Protein AF-A0AAU0Q353-F1 (afdb_monomer)

Solvent-accessible surface area (backbone atoms only — not comparable to full-atom values): 17336 Å² total; per-residue (Å²): 140,80,92,82,83,79,80,86,76,82,77,81,70,85,84,58,56,72,68,59,54,51,51,56,49,50,56,53,52,62,64,67,71,72,71,83,87,76,86,82,78,82,90,84,80,93,73,89,88,76,87,81,96,76,53,77,69,61,53,54,52,52,52,50,61,74,64,52,51,59,49,71,41,73,66,57,70,4,71,48,33,97,75,34,28,45,50,23,33,35,42,28,38,37,43,79,32,70,72,60,49,36,51,54,51,8,55,42,20,54,71,76,37,38,36,36,37,34,41,59,77,88,56,68,62,69,57,17,48,76,66,57,15,45,68,89,39,52,48,80,44,78,49,77,48,86,71,92,76,40,62,92,79,60,71,58,62,66,61,53,49,35,58,46,24,65,79,25,47,30,34,36,43,33,40,69,88,38,67,62,49,55,63,82,67,44,48,64,35,50,51,39,23,49,78,23,72,7,20,37,38,28,24,59,34,45,64,77,83,52,60,35,38,35,45,49,44,83,74,48,78,34,54,67,54,92,95,49,70,53,83,51,30,38,28,33,42,34,38,30,40,47,88,86,52,79,73,31,56,35,36,36,40,46,46,87,82,59,54,56,47,74,58,73,83,73,75,83,78,69,81,78,80,68,91,78,73,89,72,83,84,67,86,77,75,74,78,82,82,128

Radius of gyration: 28.15 Å; Cα contacts (8 Å, |Δi|>4): 459; chains: 1; bounding box: 71×61×91 Å

Mean predicted aligned error: 16.51 Å

Nearest PDB structures (foldseek):
  1szp-assembly1_D  TM=5.026E-01  e=7.812E-07  Saccharomyces cerevisiae
  8faz-assembly1_D  TM=5.008E-01  e=1.636E-06  Homo sapiens
  7tmd-assembly1_B  TM=4.161E-01  e=9.698E-03  Klebsiella pneumoniae subsp. pneumoniae HS11286
  2idj-assembly1_C  TM=2.098E-01  e=2.659E-03  Rattus norvegicus
  8big-assembly1_A  TM=3.862E-01  e=6.401E-01  Photorhabdus laumondii subsp. laumondii TTO1

InterPro domains:
  IPR060348 Rv3395c/MT3502-like, N-terminal domain [PF27531] (81-209)

Sequence (290 aa):
MTQAGAGAVAADLTALSNDEKVEILRSRMAHLVSVPDYPQAKESDSLPYSGERRSHTEEKESFERSMLDVLSLQGPLGELTSLGGLPRGAATSIADCPTALVHIIAQVTAAGKHVAVIGLSDLLWAAVSDAGGDLSLIAVVDCPEATGNADINAPDPLSVLGVLCEGMDLVIYCGQGQADVPPSLARPVMSRVRSSRCALLVCGVRWPGVSLRIDATVSAFRGLGRGRGRIRGMSVDMRVEDRHRPPQRGQWHMGVGSFAQPIRHHRPTQTHHWRKSVKALDLNAVEAAV

pLDDT: mean 73.24, std 22.56, range [29.78, 98.12]

Organism: NCBI:txid2804917

Foldseek 3Di:
DDDDDDDDDPDDPPPDDPVVVVVVVVVVVVVVPDDDDDDDDDDDDDDDDDDDPPDPVVVVVVVVLVVFDFLAFDAPVLVQDPNNHFTFLFEEEEEADLPVVLLSQLRSQLVVFAEEEEQPPPRPNVLSVVNNGDPVRYHYHYQDDPPDPHDPPRDDRLVVLLVCLAPGQEYEYEDPPEAEDDPVSLVSSSVSRNVHRHRYYYYNYDDPPGQKYKYKDWDDFPQDDDVDGDGQKTKIWIWMDGPPDPIFIWIWIGGDPTHIDGPDDDPPPDDPPPVPPPDDPPPPPPPPPD

Structure (mmCIF, N/CA/C/O backbone):
data_AF-A0AAU0Q353-F1
#
_entry.id   AF-A0AAU0Q353-F1
#
loop_
_atom_site.group_PDB
_atom_site.id
_atom_site.type_symbol
_atom_site.label_atom_id
_atom_site.label_alt_id
_atom_site.label_comp_id
_atom_site.label_asym_id
_atom_site.label_entity_id
_atom_site.label_seq_id
_atom_site.pdbx_PDB_ins_code
_atom_site.Cartn_x
_atom_site.Cartn_y
_atom_site.Cartn_z
_atom_site.occupancy
_atom_site.B_iso_or_equiv
_atom_site.auth_seq_id
_atom_site.auth_comp_id
_atom_site.auth_asym_id
_atom_site.auth_atom_id
_atom_site.pdbx_PDB_model_num
ATOM 1 N N . MET A 1 1 ? -41.928 26.162 51.603 1.00 39.00 1 MET A N 1
ATOM 2 C CA . MET A 1 1 ? -40.509 26.117 52.011 1.00 39.00 1 MET A CA 1
ATOM 3 C C . MET A 1 1 ? -39.718 25.777 50.769 1.00 39.00 1 MET A C 1
ATOM 5 O O . MET A 1 1 ? -39.782 24.658 50.283 1.00 39.00 1 MET A O 1
ATOM 9 N N . THR A 1 2 ? -39.167 26.818 50.164 1.00 32.00 2 THR A N 1
ATOM 10 C CA . THR A 1 2 ? -38.762 26.872 48.759 1.00 32.00 2 THR A CA 1
ATOM 11 C C . THR A 1 2 ? -37.270 26.569 48.650 1.00 32.00 2 THR A C 1
ATOM 13 O O . THR A 1 2 ? -36.476 27.153 49.382 1.00 32.00 2 THR A O 1
ATOM 16 N N . GLN A 1 3 ? -36.907 25.650 47.752 1.00 34.03 3 GLN A N 1
ATOM 17 C CA . GLN A 1 3 ? -35.532 25.414 47.304 1.00 34.03 3 GLN A CA 1
ATOM 18 C C . GLN A 1 3 ? -34.948 26.689 46.679 1.00 34.03 3 GLN A C 1
ATOM 20 O O . GLN A 1 3 ? -35.571 27.288 45.806 1.00 34.03 3 GLN A O 1
ATOM 25 N N . ALA A 1 4 ? -33.728 27.053 47.077 1.00 30.84 4 ALA A N 1
ATOM 26 C CA . ALA A 1 4 ? -32.870 27.994 46.363 1.00 30.84 4 ALA A CA 1
ATOM 27 C C . ALA A 1 4 ? -31.416 27.514 46.499 1.00 30.84 4 ALA A C 1
ATOM 29 O O . ALA A 1 4 ? -30.800 27.660 47.551 1.00 30.84 4 ALA A O 1
ATOM 30 N N . GLY A 1 5 ? -30.894 26.878 45.447 1.00 29.94 5 GLY A N 1
ATOM 31 C CA . GLY A 1 5 ? -29.524 26.369 45.366 1.00 29.94 5 GLY A CA 1
ATOM 32 C C . GLY A 1 5 ? -28.796 26.987 44.177 1.00 29.94 5 GLY A C 1
ATOM 33 O O . GLY A 1 5 ? -28.883 26.470 43.072 1.00 29.94 5 GLY A O 1
ATOM 34 N N . ALA A 1 6 ? -28.166 28.130 44.455 1.00 32.69 6 ALA A N 1
ATOM 35 C CA . ALA A 1 6 ? -27.119 28.867 43.741 1.00 32.69 6 ALA A CA 1
ATOM 36 C C . ALA A 1 6 ? -26.844 28.526 42.260 1.00 32.69 6 ALA A C 1
ATOM 38 O O . ALA A 1 6 ? -26.131 27.580 41.930 1.00 32.69 6 ALA A O 1
ATOM 39 N N . GLY A 1 7 ? -27.319 29.407 41.374 1.00 29.78 7 GLY A N 1
ATOM 40 C CA . GLY A 1 7 ? -26.877 29.485 39.986 1.00 29.78 7 GLY A CA 1
ATOM 41 C C . GLY A 1 7 ? -25.405 29.897 39.876 1.00 29.78 7 GLY A C 1
ATOM 42 O O . GLY A 1 7 ? -24.950 30.834 40.531 1.00 29.78 7 GLY A O 1
ATOM 43 N N . ALA A 1 8 ? -24.672 29.192 39.015 1.00 39.56 8 ALA A N 1
ATOM 44 C CA . ALA A 1 8 ? -23.331 29.553 38.584 1.00 39.56 8 ALA A CA 1
ATOM 45 C C . ALA A 1 8 ? -23.401 30.820 37.717 1.00 39.56 8 ALA A C 1
ATOM 47 O O . ALA A 1 8 ? -23.740 30.768 36.536 1.00 39.56 8 ALA A O 1
ATOM 48 N N . VAL A 1 9 ? -23.100 31.970 38.317 1.00 41.16 9 VAL A N 1
ATOM 49 C CA . VAL A 1 9 ? -22.936 33.230 37.590 1.00 41.16 9 VAL A CA 1
ATOM 50 C C . VAL A 1 9 ? -21.618 33.158 36.815 1.00 41.16 9 VAL A C 1
ATOM 52 O O . VAL A 1 9 ? -20.544 33.023 37.404 1.00 41.16 9 VAL A O 1
ATOM 55 N N . ALA A 1 10 ? -21.698 33.208 35.486 1.00 45.47 10 ALA A N 1
ATOM 56 C CA . ALA A 1 10 ? -20.543 33.355 34.612 1.00 45.47 10 ALA A CA 1
ATOM 57 C C . ALA A 1 10 ? -19.923 34.743 34.841 1.00 45.47 10 ALA A C 1
ATOM 59 O O . ALA A 1 10 ? -20.484 35.753 34.425 1.00 45.47 10 ALA A O 1
ATOM 60 N N . ALA A 1 11 ? -18.794 34.798 35.550 1.00 59.72 11 ALA A N 1
ATOM 61 C CA . ALA A 1 11 ? -18.016 36.024 35.683 1.00 59.72 11 ALA A CA 1
ATOM 62 C C . ALA A 1 11 ? -17.359 36.346 34.332 1.00 59.72 11 ALA A C 1
ATOM 64 O O . ALA A 1 11 ? -16.636 35.513 33.783 1.00 59.72 11 ALA A O 1
ATOM 65 N N . ASP A 1 12 ? -17.637 37.530 33.790 1.00 55.25 12 ASP A N 1
ATOM 66 C CA . ASP A 1 12 ? -17.071 38.016 32.533 1.00 55.25 12 ASP A CA 1
ATOM 67 C C . ASP A 1 12 ? -15.568 38.303 32.714 1.00 55.25 12 ASP A C 1
ATOM 69 O O . ASP A 1 12 ? -15.162 39.217 33.431 1.00 55.25 12 ASP A O 1
ATOM 73 N N . LEU A 1 13 ? -14.724 37.458 32.114 1.00 59.47 13 LEU A N 1
ATOM 74 C CA . LEU A 1 13 ? -13.264 37.451 32.294 1.00 59.47 13 LEU A CA 1
ATOM 75 C C . LEU A 1 13 ? -12.542 38.447 31.374 1.00 59.47 13 LEU A C 1
ATOM 77 O O . LEU A 1 13 ? -11.311 38.512 31.367 1.00 59.47 13 LEU A O 1
ATOM 81 N N . THR A 1 14 ? -13.269 39.195 30.550 1.00 61.41 14 THR A N 1
ATOM 82 C CA . THR A 1 14 ? -12.676 40.032 29.499 1.00 61.41 14 THR A CA 1
ATOM 83 C C . THR A 1 14 ? -12.061 41.330 30.034 1.00 61.41 14 THR A C 1
ATOM 85 O O . THR A 1 14 ? -11.098 41.816 29.445 1.00 61.41 14 THR A O 1
ATOM 88 N N . ALA A 1 15 ? -12.523 41.826 31.187 1.00 63.59 15 ALA A N 1
ATOM 89 C CA . ALA A 1 15 ? -12.074 43.088 31.789 1.00 63.59 15 ALA A CA 1
ATOM 90 C C . ALA A 1 15 ? -10.962 42.953 32.855 1.00 63.59 15 ALA A C 1
ATOM 92 O O . ALA A 1 15 ? -10.491 43.964 33.368 1.00 63.59 15 ALA A O 1
ATOM 93 N N . LEU A 1 16 ? -10.541 41.730 33.199 1.00 72.75 16 LEU A N 1
ATOM 94 C CA . LEU A 1 16 ? -9.563 41.478 34.269 1.00 72.75 16 LEU A CA 1
ATOM 95 C C . LEU A 1 16 ? -8.120 41.440 33.752 1.00 72.75 16 LEU A C 1
ATOM 97 O O . LEU A 1 16 ? -7.849 40.930 32.654 1.00 72.75 16 LEU A O 1
ATOM 101 N N . SER A 1 17 ? -7.189 41.919 34.578 1.00 77.75 17 SER A N 1
ATOM 102 C CA . SER A 1 17 ? -5.752 41.815 34.318 1.00 77.75 17 SER A CA 1
ATOM 103 C C . SER A 1 17 ? -5.286 40.350 34.344 1.00 77.75 17 SER A C 1
ATOM 105 O O . SER A 1 17 ? -5.953 39.463 34.886 1.00 77.75 17 SER A O 1
ATOM 107 N N . ASN A 1 18 ? -4.138 40.062 33.723 1.00 69.00 18 ASN A N 1
ATOM 108 C CA . ASN A 1 18 ? -3.632 38.688 33.636 1.00 69.00 18 ASN A CA 1
ATOM 109 C C . ASN A 1 18 ? -3.322 38.078 35.013 1.00 69.00 18 ASN A C 1
ATOM 111 O O . ASN A 1 18 ? -3.544 36.882 35.192 1.00 69.00 18 ASN A O 1
ATOM 115 N N . ASP A 1 19 ? -2.892 38.881 35.987 1.00 75.19 19 ASP A N 1
ATOM 116 C CA . ASP A 1 19 ? -2.587 38.394 37.337 1.00 75.19 19 ASP A CA 1
ATOM 117 C C . ASP A 1 19 ? -3.855 37.963 38.089 1.00 75.19 19 ASP A C 1
ATOM 119 O O . ASP A 1 19 ? -3.877 36.911 38.729 1.00 75.19 19 ASP A O 1
ATOM 123 N N . GLU A 1 20 ? -4.959 38.696 37.925 1.00 76.94 20 GLU A N 1
ATOM 124 C CA . GLU A 1 20 ? -6.250 38.347 38.533 1.00 76.94 20 GLU A CA 1
ATOM 125 C C . GLU A 1 20 ? -6.824 37.052 37.940 1.00 76.94 20 GLU A C 1
ATOM 127 O O . GLU A 1 20 ? -7.377 36.218 38.658 1.00 76.94 20 GLU A O 1
ATOM 132 N N . LYS A 1 21 ? -6.633 36.825 36.633 1.00 73.50 21 LYS A N 1
ATOM 133 C CA . LYS A 1 21 ? -7.035 35.572 35.968 1.00 73.50 21 LYS A CA 1
ATOM 134 C C . LYS A 1 21 ? -6.257 34.369 36.494 1.00 73.50 21 LYS A C 1
ATOM 136 O O . LYS A 1 21 ? -6.839 33.299 36.682 1.00 73.50 21 LYS A O 1
ATOM 141 N N . VAL A 1 22 ? -4.955 34.537 36.727 1.00 78.00 22 VAL A N 1
ATOM 142 C CA . VAL A 1 22 ? -4.091 33.479 37.269 1.00 78.00 22 VAL A CA 1
ATOM 143 C C . VAL A 1 22 ? -4.497 33.131 38.700 1.00 78.00 22 VAL A C 1
ATOM 145 O O . VAL A 1 22 ? -4.543 31.948 39.041 1.00 78.00 22 VAL A O 1
ATOM 148 N N . GLU A 1 23 ? -4.865 34.120 39.513 1.00 75.88 23 GLU A N 1
ATOM 149 C CA . GLU A 1 23 ? -5.292 33.880 40.893 1.00 75.88 23 GLU A CA 1
ATOM 150 C C . GLU A 1 23 ? -6.658 33.180 40.971 1.00 75.88 23 GLU A C 1
ATOM 152 O O . GLU A 1 23 ? -6.827 32.211 41.715 1.00 75.88 23 GLU A O 1
ATOM 157 N N . ILE A 1 24 ? -7.608 33.566 40.112 1.00 79.75 24 ILE A N 1
ATOM 158 C CA . ILE A 1 24 ? -8.901 32.871 39.986 1.00 79.75 24 ILE A CA 1
ATOM 159 C C . ILE A 1 24 ? -8.696 31.406 39.566 1.00 79.75 24 ILE A C 1
ATOM 161 O O . ILE A 1 24 ? -9.365 30.504 40.083 1.00 79.75 24 ILE A O 1
ATOM 165 N N . LEU A 1 25 ? -7.758 31.142 38.651 1.00 72.38 25 LEU A N 1
ATOM 166 C CA . LEU A 1 25 ? -7.439 29.781 38.226 1.00 72.38 25 LEU A CA 1
ATOM 167 C C . LEU A 1 25 ? -6.797 28.968 39.357 1.00 72.38 25 LEU A C 1
ATOM 169 O O . LEU A 1 25 ? -7.207 27.830 39.583 1.00 72.38 25 LEU A O 1
ATOM 173 N N . ARG A 1 26 ? -5.843 29.545 40.099 1.00 72.44 26 ARG A N 1
ATOM 174 C CA . ARG A 1 26 ? -5.210 28.892 41.259 1.00 72.44 26 ARG A CA 1
ATOM 175 C C . ARG A 1 26 ? -6.226 28.535 42.335 1.00 72.44 26 ARG A C 1
ATOM 177 O O . ARG A 1 26 ? -6.213 27.404 42.817 1.00 72.44 26 ARG A O 1
ATOM 184 N N . SER A 1 27 ? -7.145 29.449 42.643 1.00 70.69 27 SER A N 1
ATOM 185 C CA . SER A 1 27 ? -8.244 29.203 43.580 1.00 70.69 27 SER A CA 1
ATOM 186 C C . SER A 1 27 ? -9.124 28.029 43.124 1.00 70.69 27 SER A C 1
ATOM 188 O O . SER A 1 27 ? -9.394 27.113 43.901 1.00 70.69 27 SER A O 1
ATOM 190 N N . ARG A 1 28 ? -9.488 27.961 41.834 1.00 69.12 28 ARG A N 1
ATOM 191 C CA . ARG A 1 28 ? -10.253 26.824 41.284 1.00 69.12 28 ARG A CA 1
ATOM 192 C C . ARG A 1 28 ? -9.481 25.507 41.278 1.00 69.12 28 ARG A C 1
ATOM 194 O O . ARG A 1 28 ? -10.074 24.466 41.547 1.00 69.12 28 ARG A O 1
ATOM 201 N N . MET A 1 29 ? -8.183 25.534 40.984 1.00 63.06 29 MET A N 1
ATOM 202 C CA . MET A 1 29 ? -7.347 24.331 41.017 1.00 63.06 29 MET A CA 1
ATOM 203 C C . MET A 1 29 ? -7.181 23.801 42.443 1.00 63.06 29 MET A C 1
ATOM 205 O O . MET A 1 29 ? -7.251 22.592 42.642 1.00 63.06 29 MET A O 1
ATOM 209 N N . ALA A 1 30 ? -7.051 24.683 43.437 1.00 67.88 30 ALA A N 1
ATOM 210 C CA . ALA A 1 30 ? -7.016 24.293 44.845 1.00 67.88 30 ALA A CA 1
ATOM 211 C C . ALA A 1 30 ? -8.326 23.613 45.286 1.00 67.88 30 ALA A C 1
ATOM 213 O O . ALA A 1 30 ? -8.292 22.625 46.016 1.00 67.88 30 ALA A O 1
ATOM 214 N N . HIS A 1 31 ? -9.470 24.071 44.769 1.00 53.09 31 HIS A N 1
ATOM 215 C CA . HIS A 1 31 ? -10.772 23.450 45.025 1.00 53.09 31 HIS A CA 1
ATOM 216 C C . HIS A 1 31 ? -10.992 22.102 44.314 1.00 53.09 31 HIS A C 1
ATOM 218 O O . HIS A 1 31 ? -11.844 21.330 44.745 1.00 53.09 31 HIS A O 1
ATOM 224 N N . LEU A 1 32 ? -10.235 21.784 43.258 1.00 53.00 32 LEU A N 1
ATOM 225 C CA . LEU A 1 32 ? -10.341 20.504 42.539 1.00 53.00 32 LEU A CA 1
ATOM 226 C C . LEU A 1 32 ? -9.479 19.381 43.141 1.00 53.00 32 LEU A C 1
ATOM 228 O O . LEU A 1 32 ? -9.664 18.220 42.785 1.00 53.00 32 LEU A O 1
ATOM 232 N N . VAL A 1 33 ? -8.559 19.701 44.056 1.00 48.75 33 VAL A N 1
ATOM 233 C CA . VAL A 1 33 ? -7.652 18.724 44.691 1.00 48.75 33 VAL A CA 1
ATOM 234 C C . VAL A 1 33 ? -8.254 18.088 45.958 1.00 48.75 33 VAL A C 1
ATOM 236 O O . VAL A 1 33 ? -7.711 17.115 46.474 1.00 48.75 33 VAL A O 1
ATOM 239 N N . SER A 1 34 ? -9.424 18.533 46.426 1.00 45.44 34 SER A N 1
ATOM 240 C CA . SER A 1 34 ? -10.160 17.859 47.505 1.00 45.44 34 SER A CA 1
ATOM 241 C C . SER A 1 34 ? -11.217 16.893 46.951 1.00 45.44 34 SER A C 1
ATOM 243 O O . SER A 1 34 ? -12.397 17.236 46.856 1.00 45.44 34 SER A O 1
ATOM 245 N N . VAL A 1 35 ? -10.800 15.679 46.581 1.00 42.06 35 VAL A N 1
ATOM 246 C CA . VAL A 1 35 ? -11.711 14.536 46.364 1.00 42.06 35 VAL A CA 1
ATOM 247 C C . VAL A 1 35 ? -11.884 13.788 47.700 1.00 42.06 35 VAL A C 1
ATOM 249 O O . VAL A 1 35 ? -10.886 13.628 48.405 1.00 42.06 35 VAL A O 1
ATOM 252 N N . PRO A 1 36 ? -13.101 13.351 48.092 1.00 39.88 36 PRO A N 1
ATOM 253 C CA . PRO A 1 36 ? -13.346 12.766 49.410 1.00 39.88 36 PRO A CA 1
ATOM 254 C C . PRO A 1 36 ? -12.788 11.346 49.574 1.00 39.88 36 PRO A C 1
ATOM 256 O O . PRO A 1 36 ? -12.705 10.572 48.622 1.00 39.88 36 PRO A O 1
ATOM 259 N N . ASP A 1 37 ? -12.486 11.052 50.837 1.00 38.75 37 ASP A N 1
ATOM 260 C CA . ASP A 1 37 ? -12.073 9.797 51.469 1.00 38.75 37 ASP A CA 1
ATOM 261 C C . ASP A 1 37 ? -12.661 8.517 50.839 1.00 38.75 37 ASP A C 1
ATOM 263 O O . ASP A 1 37 ? -13.878 8.320 50.793 1.00 38.75 37 ASP A O 1
ATOM 267 N N . TYR A 1 38 ? -11.782 7.607 50.409 1.00 35.97 38 TYR A N 1
ATOM 268 C CA . TYR A 1 38 ? -12.143 6.230 50.068 1.00 35.97 38 TYR A CA 1
ATOM 269 C C . TYR A 1 38 ? -11.997 5.381 51.340 1.00 35.97 38 TYR A C 1
ATOM 271 O O . TYR A 1 38 ? -10.928 5.412 51.955 1.00 35.97 38 TYR A O 1
ATOM 279 N N . PRO A 1 39 ? -13.017 4.620 51.771 1.00 34.53 39 PRO A N 1
ATOM 280 C CA . PRO A 1 39 ? -12.931 3.873 53.016 1.00 34.53 39 PRO A CA 1
ATOM 281 C C . PRO A 1 39 ? -11.836 2.801 52.932 1.00 34.53 39 PRO A C 1
ATOM 283 O O . PRO A 1 39 ? -11.879 1.896 52.098 1.00 34.53 39 PRO A O 1
ATOM 286 N N . GLN A 1 40 ? -10.856 2.929 53.828 1.00 36.34 40 GLN A N 1
ATOM 287 C CA . GLN A 1 40 ? -9.789 1.966 54.080 1.00 36.34 40 GLN A CA 1
ATOM 288 C C . GLN A 1 40 ? -10.386 0.602 54.458 1.00 36.34 40 GLN A C 1
ATOM 290 O O . GLN A 1 40 ? -10.958 0.430 55.537 1.00 36.34 40 GLN A O 1
ATOM 295 N N . ALA A 1 41 ? -10.248 -0.375 53.562 1.00 35.44 41 ALA A N 1
ATOM 296 C CA . ALA A 1 41 ? -10.486 -1.776 53.874 1.00 35.44 41 ALA A CA 1
ATOM 297 C C . ALA A 1 41 ? -9.337 -2.289 54.753 1.00 35.44 41 ALA A C 1
ATOM 299 O O . ALA A 1 41 ? -8.166 -2.130 54.414 1.00 35.44 41 ALA A O 1
ATOM 300 N N . LYS A 1 42 ? -9.694 -2.871 55.902 1.00 35.19 42 LYS A N 1
ATOM 301 C CA . LYS A 1 42 ? -8.766 -3.385 56.911 1.00 35.19 42 LYS A CA 1
ATOM 302 C C . LYS A 1 42 ? -7.832 -4.448 56.336 1.00 35.19 42 LYS A C 1
ATOM 304 O O . LYS A 1 42 ? -8.264 -5.451 55.776 1.00 35.19 42 LYS A O 1
ATOM 309 N N . GLU A 1 43 ? -6.556 -4.203 56.572 1.00 36.97 43 GLU A N 1
ATOM 310 C CA . GLU A 1 43 ? -5.419 -5.085 56.379 1.00 36.97 43 GLU A CA 1
ATOM 311 C C . GLU A 1 43 ? -5.403 -6.166 57.479 1.00 36.97 43 GLU A C 1
ATOM 313 O O . GLU A 1 43 ? -5.185 -5.863 58.651 1.00 36.97 43 GLU A O 1
ATOM 318 N N . SER A 1 44 ? -5.673 -7.422 57.109 1.00 40.16 44 SER A N 1
ATOM 319 C CA . SER A 1 44 ? -5.275 -8.627 57.858 1.00 40.16 44 SER A CA 1
ATOM 320 C C . SER A 1 44 ? -5.512 -9.875 57.003 1.00 40.16 44 SER A C 1
ATOM 322 O O . SER A 1 44 ? -6.603 -10.437 57.005 1.00 40.16 44 SER A O 1
ATOM 324 N N . ASP A 1 45 ? -4.526 -10.254 56.199 1.00 34.44 45 ASP A N 1
ATOM 325 C CA . ASP A 1 45 ? -3.838 -11.540 56.356 1.00 34.44 45 ASP A CA 1
ATOM 326 C C . ASP A 1 45 ? -2.803 -11.701 55.241 1.00 34.44 45 ASP A C 1
ATOM 328 O O . ASP A 1 45 ? -3.061 -11.560 54.046 1.00 34.44 45 ASP A O 1
ATOM 332 N N . SER A 1 46 ? -1.581 -11.951 55.684 1.00 45.09 46 SER A N 1
ATOM 333 C CA . SER A 1 46 ? -0.385 -12.156 54.888 1.00 45.09 46 SER A CA 1
ATOM 334 C C . SER A 1 46 ? -0.512 -13.352 53.940 1.00 45.09 46 SER A C 1
ATOM 336 O O . SER A 1 46 ? -0.719 -14.478 54.392 1.00 45.09 46 SER A O 1
ATOM 338 N N . LEU A 1 47 ? -0.241 -13.136 52.651 1.00 43.97 47 LEU A N 1
ATOM 339 C CA . LEU A 1 47 ? 0.212 -14.181 51.729 1.00 43.97 47 LEU A CA 1
ATOM 340 C C . LEU A 1 47 ? 1.509 -13.727 51.036 1.00 43.97 47 LEU A C 1
ATOM 342 O O . LEU A 1 47 ? 1.660 -12.539 50.736 1.00 43.97 47 LEU A O 1
ATOM 346 N N . PRO A 1 48 ? 2.473 -14.636 50.803 1.00 40.75 48 PRO A N 1
ATOM 347 C CA . PRO A 1 48 ? 3.792 -14.271 50.305 1.00 40.75 48 PRO A CA 1
ATOM 348 C C . PRO A 1 48 ? 3.724 -13.877 48.826 1.00 40.75 48 PRO A C 1
ATOM 350 O O . PRO A 1 48 ? 3.478 -14.704 47.951 1.00 40.75 48 PRO A O 1
ATOM 353 N N . TYR A 1 49 ? 3.973 -12.599 48.542 1.00 35.50 49 TYR A N 1
ATOM 354 C CA . TYR A 1 49 ? 4.122 -12.093 47.182 1.00 35.50 49 TYR A CA 1
ATOM 355 C C . TYR A 1 49 ? 5.509 -12.460 46.644 1.00 35.50 49 TYR A C 1
ATOM 357 O O . TYR A 1 49 ? 6.494 -11.754 46.870 1.00 35.50 49 TYR A O 1
ATOM 365 N N . SER A 1 50 ? 5.589 -13.573 45.919 1.00 43.62 50 SER A N 1
ATOM 366 C CA . SER A 1 50 ? 6.751 -13.937 45.112 1.00 43.62 50 SER A CA 1
ATOM 367 C C . SER A 1 50 ? 6.387 -13.929 43.627 1.00 43.62 50 SER A C 1
ATOM 369 O O . SER A 1 50 ? 5.843 -14.894 43.111 1.00 43.62 50 SER A O 1
ATOM 371 N N . GLY A 1 51 ? 6.741 -12.830 42.956 1.00 47.47 51 GLY A N 1
ATOM 372 C CA . GLY A 1 51 ? 7.259 -12.838 41.586 1.00 47.47 51 GLY A CA 1
ATOM 373 C C . GLY A 1 51 ? 6.333 -13.255 40.444 1.00 47.47 51 GLY A C 1
ATOM 374 O O . GLY A 1 51 ? 6.596 -14.267 39.818 1.00 47.47 51 GLY A O 1
ATOM 375 N N . GLU A 1 52 ? 5.400 -12.394 40.032 1.00 42.69 52 GLU A N 1
ATOM 376 C CA . GLU A 1 52 ? 4.802 -12.479 38.689 1.00 42.69 52 GLU A CA 1
ATOM 377 C C . GLU A 1 52 ? 4.489 -11.075 38.152 1.00 42.69 52 GLU A C 1
ATOM 379 O O . GLU A 1 52 ? 3.371 -10.576 38.136 1.00 42.69 52 GLU A O 1
ATOM 384 N N . ARG A 1 53 ? 5.551 -10.384 37.720 1.00 41.78 53 ARG A N 1
ATOM 385 C CA . ARG A 1 53 ? 5.471 -9.150 36.918 1.00 41.78 53 ARG A CA 1
ATOM 386 C C . ARG A 1 53 ? 5.711 -9.459 35.433 1.00 41.78 53 ARG A C 1
ATOM 388 O O . ARG A 1 53 ? 6.402 -8.715 34.743 1.00 41.78 53 ARG A O 1
ATOM 395 N N . ARG A 1 54 ? 5.194 -10.602 34.975 1.00 47.66 54 ARG A N 1
ATOM 396 C CA . ARG A 1 54 ? 5.253 -11.111 33.597 1.00 47.66 54 ARG A CA 1
ATOM 397 C C . ARG A 1 54 ? 3.879 -11.686 33.237 1.00 47.66 54 ARG A C 1
ATOM 399 O O . ARG A 1 54 ? 3.689 -12.876 33.421 1.00 47.66 54 ARG A O 1
ATOM 406 N N . SER A 1 55 ? 2.933 -10.846 32.804 1.00 49.31 55 SER A N 1
ATOM 407 C CA . SER A 1 55 ? 1.742 -11.310 32.050 1.00 49.31 55 SER A CA 1
ATOM 408 C C . SER A 1 55 ? 0.747 -10.207 31.666 1.00 49.31 55 SER A C 1
ATOM 410 O O . SER A 1 55 ? 0.125 -10.312 30.621 1.00 49.31 55 SER A O 1
ATOM 412 N N . HIS A 1 56 ? 0.605 -9.100 32.407 1.00 42.81 56 HIS A N 1
ATOM 413 C CA . HIS A 1 56 ? -0.496 -8.150 32.120 1.00 42.81 56 HIS A CA 1
ATOM 414 C C . HIS A 1 56 ? -0.366 -7.334 30.814 1.00 42.81 56 HIS A C 1
ATOM 416 O O . HIS A 1 56 ? -1.376 -6.987 30.200 1.00 42.81 56 HIS A O 1
ATOM 422 N N . THR A 1 57 ? 0.850 -7.012 30.361 1.00 47.34 57 THR A N 1
ATOM 423 C CA . THR A 1 57 ? 1.055 -6.329 29.064 1.00 47.34 57 THR A CA 1
ATOM 424 C C . THR A 1 57 ? 0.970 -7.318 27.900 1.00 47.34 57 THR A C 1
ATOM 426 O O . THR A 1 57 ? 0.428 -6.991 26.849 1.00 47.34 57 THR A O 1
ATOM 429 N N . GLU A 1 58 ? 1.457 -8.543 28.098 1.00 47.41 58 GLU A N 1
ATOM 430 C CA . GLU A 1 58 ? 1.500 -9.588 27.069 1.00 47.41 58 GLU A CA 1
ATOM 431 C C . GLU A 1 58 ? 0.100 -10.141 26.760 1.00 47.41 58 GLU A C 1
ATOM 433 O O . GLU A 1 58 ? -0.216 -10.376 25.594 1.00 47.41 58 GLU A O 1
ATOM 438 N N . GLU A 1 59 ? -0.772 -10.264 27.766 1.00 45.44 59 GLU A N 1
ATOM 439 C CA . GLU A 1 59 ? -2.168 -10.696 27.601 1.00 45.44 59 GLU A CA 1
ATOM 440 C C . GLU A 1 59 ? -3.035 -9.635 26.903 1.00 45.44 59 GLU A C 1
ATOM 442 O O . GLU A 1 59 ? -3.791 -9.967 25.988 1.00 45.44 59 GLU A O 1
ATOM 447 N N . LYS A 1 60 ? -2.875 -8.345 27.244 1.00 47.91 60 LYS A N 1
ATOM 448 C CA . LYS A 1 60 ? -3.558 -7.237 26.545 1.00 47.91 60 LYS A CA 1
ATOM 449 C C . LYS A 1 60 ? -3.146 -7.133 25.078 1.00 47.91 60 LYS A C 1
ATOM 451 O O . LYS A 1 60 ? -4.001 -6.995 24.209 1.00 47.91 60 LYS A O 1
ATOM 456 N N . GLU A 1 61 ? -1.849 -7.226 24.793 1.00 49.88 61 GLU A N 1
ATOM 457 C CA . GLU A 1 61 ? -1.346 -7.169 23.418 1.00 49.88 61 GLU A CA 1
ATOM 458 C C . GLU A 1 61 ? -1.734 -8.411 22.604 1.00 49.88 61 GLU A C 1
ATOM 460 O O . GLU A 1 61 ? -1.988 -8.303 21.408 1.00 49.88 61 GLU A O 1
ATOM 465 N N . SER A 1 62 ? -1.826 -9.587 23.229 1.00 45.50 62 SER A N 1
ATOM 466 C CA . SER A 1 62 ? -2.304 -10.810 22.567 1.00 45.50 62 SER A CA 1
ATOM 467 C C . SER A 1 62 ? -3.794 -10.736 22.221 1.00 45.50 62 SER A C 1
ATOM 469 O O . SER A 1 62 ? -4.204 -11.216 21.164 1.00 45.50 62 SER A O 1
ATOM 471 N N . PHE A 1 63 ? -4.595 -10.072 23.060 1.00 43.09 63 PHE A N 1
ATOM 472 C CA . PHE A 1 63 ? -6.003 -9.799 22.781 1.00 43.09 63 PHE A CA 1
ATOM 473 C C . PHE A 1 63 ? -6.177 -8.795 21.628 1.00 43.09 63 PHE A C 1
ATOM 475 O O . PHE A 1 63 ? -6.946 -9.062 20.705 1.00 43.09 63 PHE A O 1
ATOM 482 N N . GLU A 1 64 ? -5.403 -7.701 21.604 1.00 52.84 64 GLU A N 1
ATOM 483 C CA . GLU A 1 64 ? -5.395 -6.742 20.483 1.00 52.84 64 GLU A CA 1
ATOM 484 C C . GLU A 1 64 ? -4.929 -7.383 19.162 1.00 52.84 64 GLU A C 1
ATOM 486 O O . GLU A 1 64 ? -5.517 -7.122 18.113 1.00 52.84 64 GLU A O 1
ATOM 491 N N . ARG A 1 65 ? -3.942 -8.292 19.204 1.00 50.41 65 ARG A N 1
ATOM 492 C CA . ARG A 1 65 ? -3.505 -9.093 18.041 1.00 50.41 65 ARG A CA 1
ATOM 493 C C . ARG A 1 65 ? -4.596 -10.022 17.508 1.00 50.41 65 ARG A C 1
ATOM 495 O O . ARG A 1 65 ? -4.637 -10.249 16.306 1.00 50.41 65 ARG A O 1
ATOM 502 N N . SER A 1 66 ? -5.474 -10.543 18.371 1.00 49.44 66 SER A N 1
ATOM 503 C CA . SER A 1 66 ? -6.628 -11.349 17.939 1.00 49.44 66 SER A CA 1
ATOM 504 C C . SER A 1 66 ? -7.745 -10.508 17.307 1.00 49.44 66 SER A C 1
ATOM 506 O O . SER A 1 66 ? -8.596 -11.048 16.605 1.00 49.44 66 SER A O 1
ATOM 508 N N . MET A 1 67 ? -7.736 -9.192 17.550 1.00 53.06 67 MET A N 1
ATOM 509 C CA . MET A 1 67 ? -8.798 -8.274 17.138 1.00 53.06 67 MET A CA 1
ATOM 510 C C . MET A 1 67 ? -8.456 -7.454 15.886 1.00 53.06 67 MET A C 1
ATOM 512 O O . MET A 1 67 ? -9.356 -6.882 15.271 1.00 53.06 67 MET A O 1
ATOM 516 N N . LEU A 1 68 ? -7.183 -7.403 15.480 1.00 63.88 68 LEU A N 1
ATOM 517 C CA . LEU A 1 68 ? -6.792 -6.802 14.208 1.00 63.88 68 LEU A CA 1
ATOM 518 C C . LEU A 1 68 ? -7.107 -7.770 13.066 1.00 63.88 68 LEU A C 1
ATOM 520 O O . LEU A 1 68 ? -6.387 -8.737 12.828 1.00 63.88 68 LEU A O 1
ATOM 524 N N . ASP A 1 69 ? -8.196 -7.483 12.360 1.00 85.31 69 ASP A N 1
ATOM 525 C CA . ASP A 1 69 ? -8.510 -8.097 11.072 1.00 85.31 69 ASP A CA 1
ATOM 526 C C . ASP A 1 69 ? -7.361 -7.827 10.077 1.00 85.31 69 ASP A C 1
ATOM 528 O O . ASP A 1 69 ? -6.709 -6.781 10.125 1.00 85.31 69 ASP A O 1
ATOM 532 N N . VAL A 1 70 ? -7.069 -8.774 9.186 1.00 91.44 70 VAL A N 1
ATOM 533 C CA . VAL A 1 70 ? -5.872 -8.735 8.331 1.00 91.44 70 VAL A CA 1
ATOM 534 C C . VAL A 1 70 ? -6.266 -8.826 6.868 1.00 91.44 70 VAL A C 1
ATOM 536 O O . VAL A 1 70 ? -7.006 -9.707 6.428 1.00 91.44 70 VAL A O 1
ATOM 539 N N . LEU A 1 71 ? -5.703 -7.934 6.064 1.00 94.06 71 LEU A N 1
ATOM 540 C CA . LEU A 1 71 ? -5.678 -8.066 4.622 1.00 94.06 71 LEU A CA 1
ATOM 541 C C . LEU A 1 71 ? -4.540 -9.020 4.247 1.00 94.06 71 LEU A C 1
ATOM 543 O O . LEU A 1 71 ? -3.394 -8.600 4.089 1.00 94.06 71 LEU A O 1
ATOM 547 N N . SER A 1 72 ? -4.861 -10.313 4.150 1.00 91.88 72 SER A N 1
ATOM 548 C CA . SER A 1 72 ? -3.882 -11.368 3.861 1.00 91.88 72 SER A CA 1
ATOM 549 C C . SER A 1 72 ? -3.107 -11.092 2.575 1.00 91.88 72 SER A C 1
ATOM 551 O O . SER A 1 72 ? -3.709 -10.829 1.531 1.00 91.88 72 SER A O 1
ATOM 553 N N . LEU A 1 73 ? -1.783 -11.209 2.660 1.00 89.81 73 LEU A N 1
ATOM 554 C CA . LEU A 1 73 ? -0.875 -11.164 1.519 1.00 89.81 73 LEU A CA 1
ATOM 555 C C . LEU A 1 73 ? -0.300 -12.561 1.293 1.00 89.81 73 LEU A C 1
ATOM 557 O O . LEU A 1 73 ? -0.083 -13.318 2.236 1.00 89.81 73 LEU A O 1
ATOM 561 N N . GLN A 1 74 ? -0.080 -12.917 0.034 1.00 82.00 74 GLN A N 1
ATOM 562 C CA . GLN A 1 74 ? 0.395 -14.239 -0.344 1.00 82.00 74 GLN A CA 1
ATOM 563 C C . GLN A 1 74 ? 1.920 -14.300 -0.393 1.00 82.00 74 GLN A C 1
ATOM 565 O O . GLN A 1 74 ? 2.628 -13.315 -0.636 1.00 82.00 74 GLN A O 1
ATOM 570 N N . GLY A 1 75 ? 2.415 -15.518 -0.186 1.00 76.38 75 GLY A N 1
ATOM 571 C CA . GLY A 1 75 ? 3.827 -15.835 -0.266 1.00 76.38 75 GLY A CA 1
ATOM 572 C C . GLY A 1 75 ? 4.679 -15.018 0.711 1.00 76.38 75 GLY A C 1
ATOM 573 O O . GLY A 1 75 ? 4.210 -14.576 1.762 1.00 76.38 75 GLY A O 1
ATOM 574 N N . PRO A 1 76 ? 5.949 -14.785 0.370 1.00 70.88 76 PRO A N 1
ATOM 575 C CA . PRO A 1 76 ? 6.902 -14.263 1.344 1.00 70.88 76 PRO A CA 1
ATOM 576 C C . PRO A 1 76 ? 6.648 -12.844 1.826 1.00 70.88 76 PRO A C 1
ATOM 578 O O . PRO A 1 76 ? 7.154 -12.479 2.879 1.00 70.88 76 PRO A O 1
ATOM 581 N N . LEU A 1 77 ? 5.842 -12.046 1.121 1.00 76.25 77 LEU A N 1
ATOM 582 C CA . LEU A 1 77 ? 5.427 -10.758 1.662 1.00 76.25 77 LEU A CA 1
ATOM 583 C C . LEU A 1 77 ? 4.524 -10.939 2.891 1.00 76.25 77 LEU A C 1
ATOM 585 O O . LEU A 1 77 ? 4.739 -10.271 3.897 1.00 76.25 77 LEU A O 1
ATOM 589 N N . GLY A 1 78 ? 3.582 -11.886 2.846 1.00 83.31 78 GLY A N 1
ATOM 590 C CA . GLY A 1 78 ? 2.785 -12.275 4.009 1.00 83.31 78 GLY A CA 1
ATOM 591 C C . GLY A 1 78 ? 3.648 -12.885 5.116 1.00 83.31 78 GLY A C 1
ATOM 592 O O . GLY A 1 78 ? 3.543 -12.466 6.265 1.00 83.31 78 GLY A O 1
ATOM 593 N N . GLU A 1 79 ? 4.568 -13.795 4.775 1.00 84.81 79 GLU A N 1
ATOM 594 C CA . GLU A 1 79 ? 5.444 -14.485 5.747 1.00 84.81 79 GLU A CA 1
ATOM 595 C C . GLU A 1 79 ? 6.395 -13.547 6.515 1.00 84.81 79 GLU A C 1
ATOM 597 O O . GLU A 1 79 ? 6.811 -13.851 7.640 1.00 84.81 79 GLU A O 1
ATOM 602 N N . LEU A 1 80 ? 6.768 -12.412 5.910 1.00 84.38 80 LEU A N 1
ATOM 603 C CA . LEU A 1 80 ? 7.608 -11.399 6.553 1.00 84.38 80 LEU A CA 1
ATOM 604 C C . LEU A 1 80 ? 6.847 -10.569 7.590 1.00 84.38 80 LEU A C 1
ATOM 606 O O . LEU A 1 80 ? 7.470 -10.049 8.517 1.00 84.38 80 LEU A O 1
ATOM 610 N N . THR A 1 81 ? 5.527 -10.453 7.456 1.00 85.06 81 THR A N 1
ATOM 611 C CA . THR A 1 81 ? 4.678 -9.766 8.438 1.00 85.06 81 THR A CA 1
ATOM 612 C C . THR A 1 81 ? 4.304 -10.713 9.580 1.00 85.06 81 THR A C 1
ATOM 614 O O . THR A 1 81 ? 4.130 -11.912 9.377 1.00 85.06 81 THR A O 1
ATOM 617 N N . SER A 1 82 ? 4.148 -10.198 10.801 1.00 82.12 82 SER A N 1
ATOM 618 C CA . SER A 1 82 ? 3.674 -11.006 11.939 1.00 82.12 82 SER A CA 1
ATOM 619 C C . SER A 1 82 ? 2.246 -11.522 11.772 1.00 82.12 82 SER A C 1
ATOM 621 O O . SER A 1 82 ? 1.925 -12.584 12.298 1.00 82.12 82 SER A O 1
ATOM 623 N N . LEU A 1 83 ? 1.404 -10.787 11.044 1.00 84.12 83 LEU A N 1
ATOM 624 C CA . LEU A 1 83 ? -0.018 -11.085 10.880 1.00 84.12 83 LEU A CA 1
ATOM 625 C C . LEU A 1 83 ? -0.352 -11.832 9.575 1.00 84.12 83 LEU A C 1
ATOM 627 O O . LEU A 1 83 ? -1.509 -12.168 9.346 1.00 84.12 83 LEU A O 1
ATOM 631 N N . GLY A 1 84 ? 0.630 -12.098 8.707 1.00 87.00 84 GLY A N 1
ATOM 632 C CA . GLY A 1 84 ? 0.385 -12.719 7.398 1.00 87.00 84 GLY A CA 1
ATOM 633 C C . GLY A 1 84 ? -0.199 -11.766 6.343 1.00 87.00 84 GLY A C 1
ATOM 634 O O . GLY A 1 84 ? -0.738 -12.211 5.331 1.00 87.00 84 GLY A O 1
ATOM 635 N N . GLY A 1 85 ? -0.131 -10.453 6.564 1.00 91.94 85 GLY A N 1
ATOM 636 C CA . GLY A 1 85 ? -0.652 -9.441 5.656 1.00 91.94 85 GLY A CA 1
ATOM 637 C C . GLY A 1 85 ? -0.599 -8.026 6.226 1.00 91.94 85 GLY A C 1
ATOM 638 O O . GLY A 1 85 ? 0.134 -7.744 7.176 1.00 91.94 85 GLY A O 1
ATOM 639 N N . LEU A 1 86 ? -1.388 -7.130 5.631 1.00 93.94 86 LEU A N 1
ATOM 640 C CA . LEU A 1 86 ? -1.529 -5.754 6.108 1.00 93.94 86 LEU A CA 1
ATOM 641 C C . LEU A 1 86 ? -2.629 -5.684 7.176 1.00 93.94 86 LEU A C 1
ATOM 643 O O . LEU A 1 86 ? -3.729 -6.182 6.932 1.00 93.94 86 LEU A O 1
ATOM 647 N N . PRO A 1 87 ? -2.387 -5.063 8.339 1.00 93.00 87 PRO A N 1
ATOM 648 C CA . PRO A 1 87 ? -3.425 -4.895 9.349 1.00 93.00 87 PRO A CA 1
ATOM 649 C C . PRO A 1 87 ? -4.541 -3.980 8.824 1.00 93.00 87 PRO A C 1
ATOM 651 O O . PRO A 1 87 ? -4.285 -2.852 8.393 1.00 93.00 87 PRO A O 1
ATOM 654 N N . ARG A 1 88 ? -5.786 -4.461 8.870 1.00 94.38 88 ARG A N 1
ATOM 655 C CA . ARG A 1 88 ? -6.979 -3.640 8.630 1.00 94.38 88 ARG A CA 1
ATOM 656 C C . ARG A 1 88 ? -7.243 -2.769 9.854 1.00 94.38 88 ARG A C 1
ATOM 658 O O . ARG A 1 88 ? -6.825 -3.082 10.968 1.00 94.38 88 ARG A O 1
ATOM 665 N N . GLY A 1 89 ? -7.895 -1.631 9.648 1.00 94.00 89 GLY A N 1
ATOM 666 C CA . GLY A 1 89 ? -8.119 -0.665 10.722 1.00 94.00 89 GLY A CA 1
ATOM 667 C C . GLY A 1 89 ? -6.857 0.086 11.159 1.00 94.00 89 GLY A C 1
ATOM 668 O O . GLY A 1 89 ? -6.897 0.863 12.117 1.00 94.00 89 GLY A O 1
ATOM 669 N N . ALA A 1 90 ? -5.739 -0.098 10.454 1.00 93.75 90 ALA A N 1
ATOM 670 C CA . ALA A 1 90 ? -4.459 0.501 10.785 1.00 93.75 90 ALA A CA 1
ATOM 671 C C . ALA A 1 90 ? -3.733 1.041 9.545 1.00 93.75 90 ALA A C 1
ATOM 673 O O . ALA A 1 90 ? -4.013 0.663 8.408 1.00 93.75 90 ALA A O 1
ATOM 674 N N . ALA A 1 91 ? -2.774 1.936 9.792 1.00 95.50 91 ALA A N 1
ATOM 675 C CA . ALA A 1 91 ? -1.861 2.432 8.773 1.00 95.50 91 ALA A CA 1
ATOM 676 C C . ALA A 1 91 ? -0.575 1.597 8.750 1.00 95.50 91 ALA A C 1
ATOM 678 O O . ALA A 1 91 ? -0.000 1.287 9.802 1.00 95.50 91 ALA A O 1
ATOM 679 N N . THR A 1 92 ? -0.108 1.292 7.545 1.00 96.31 92 THR A N 1
ATOM 680 C CA . THR A 1 92 ? 1.181 0.674 7.237 1.00 96.31 92 THR A CA 1
ATOM 681 C C . THR A 1 92 ? 2.006 1.658 6.424 1.00 96.31 92 THR A C 1
ATOM 683 O O . THR A 1 92 ? 1.532 2.158 5.411 1.00 96.31 92 THR A O 1
ATOM 686 N N . SER A 1 93 ? 3.242 1.929 6.837 1.00 95.62 93 SER A N 1
ATOM 687 C CA . SER A 1 93 ? 4.187 2.692 6.017 1.00 95.62 93 SER A CA 1
ATOM 688 C C . SER A 1 93 ? 4.919 1.755 5.074 1.00 95.62 93 SER A C 1
ATOM 690 O O . SER A 1 93 ? 5.406 0.717 5.516 1.00 95.62 93 SER A O 1
ATOM 692 N N . ILE A 1 94 ? 5.076 2.148 3.817 1.00 94.62 94 ILE A N 1
ATOM 693 C CA . ILE A 1 94 ? 5.961 1.476 2.870 1.00 94.62 94 ILE A CA 1
ATOM 694 C C . ILE A 1 94 ? 6.946 2.471 2.260 1.00 94.62 94 ILE A C 1
ATOM 696 O O . ILE A 1 94 ? 6.624 3.645 2.066 1.00 94.62 94 ILE A O 1
ATOM 700 N N . ALA A 1 95 ? 8.170 2.015 2.003 1.00 91.44 95 ALA A N 1
ATOM 701 C CA . ALA A 1 95 ? 9.146 2.781 1.247 1.00 91.44 95 ALA A CA 1
ATOM 702 C C . ALA A 1 95 ? 8.629 3.070 -0.166 1.00 91.44 95 ALA A C 1
ATOM 704 O O . ALA A 1 95 ? 7.881 2.277 -0.740 1.00 91.44 95 ALA A O 1
ATOM 705 N N . ASP A 1 96 ? 9.089 4.181 -0.735 1.00 89.44 96 ASP A N 1
ATOM 706 C CA . ASP A 1 96 ? 8.776 4.555 -2.110 1.00 89.44 96 ASP A CA 1
ATOM 707 C C . ASP A 1 96 ? 9.462 3.618 -3.111 1.00 89.44 96 ASP A C 1
ATOM 709 O O . ASP A 1 96 ? 10.593 3.821 -3.557 1.00 89.44 96 ASP A O 1
ATOM 713 N N . CYS A 1 97 ? 8.784 2.505 -3.377 1.00 90.56 97 CYS A N 1
ATOM 714 C CA . CYS A 1 97 ? 9.214 1.447 -4.269 1.00 90.56 97 CYS A CA 1
ATOM 715 C C . CYS A 1 97 ? 8.020 1.043 -5.149 1.00 90.56 97 CYS A C 1
ATOM 717 O O . CYS A 1 97 ? 7.256 0.148 -4.769 1.00 90.56 97 CYS A O 1
ATOM 719 N N . PRO A 1 98 ? 7.859 1.658 -6.339 1.00 89.81 98 PRO A N 1
ATOM 720 C CA . PRO A 1 98 ? 6.734 1.396 -7.247 1.00 89.81 98 PRO A CA 1
ATOM 721 C C . PRO A 1 98 ? 6.569 -0.090 -7.567 1.00 89.81 98 PRO A C 1
ATOM 723 O O . PRO A 1 98 ? 5.474 -0.637 -7.593 1.00 89.81 98 PRO A O 1
ATOM 726 N N . THR A 1 99 ? 7.701 -0.764 -7.724 1.00 88.81 99 THR A N 1
ATOM 727 C CA . THR A 1 99 ? 7.836 -2.205 -7.875 1.00 88.81 99 THR A CA 1
ATOM 728 C C . THR A 1 99 ? 7.111 -2.999 -6.777 1.00 88.81 99 THR A C 1
ATOM 730 O O . THR A 1 99 ? 6.320 -3.889 -7.082 1.00 88.81 99 THR A O 1
ATOM 733 N N . ALA A 1 100 ? 7.342 -2.673 -5.502 1.00 90.25 100 ALA A N 1
ATOM 734 C CA . ALA A 1 100 ? 6.682 -3.352 -4.388 1.00 90.25 100 ALA A CA 1
ATOM 735 C C . ALA A 1 100 ? 5.175 -3.049 -4.355 1.00 90.25 100 ALA A C 1
ATOM 737 O O . ALA A 1 100 ? 4.374 -3.953 -4.117 1.00 90.25 100 ALA A O 1
ATOM 738 N N . LEU A 1 101 ? 4.789 -1.802 -4.654 1.00 93.06 101 LEU A N 1
ATOM 739 C CA . LEU A 1 101 ? 3.386 -1.389 -4.730 1.00 93.06 101 LEU A CA 1
ATOM 740 C C . LEU A 1 101 ? 2.623 -2.162 -5.807 1.00 93.06 101 LEU A C 1
ATOM 742 O O . LEU A 1 101 ? 1.580 -2.729 -5.501 1.00 93.06 101 LEU A O 1
ATOM 746 N N . VAL A 1 102 ? 3.166 -2.254 -7.028 1.00 92.62 102 VAL A N 1
ATOM 747 C CA . VAL A 1 102 ? 2.561 -2.999 -8.148 1.00 92.62 102 VAL A CA 1
ATOM 748 C C . VAL A 1 102 ? 2.166 -4.404 -7.723 1.00 92.62 102 VAL A C 1
ATOM 750 O O . VAL A 1 102 ? 1.048 -4.838 -7.986 1.00 92.62 102 VAL A O 1
ATOM 753 N N . HIS A 1 103 ? 3.054 -5.122 -7.040 1.00 90.06 103 HIS A N 1
ATOM 754 C CA . HIS A 1 103 ? 2.727 -6.485 -6.661 1.00 90.06 103 HIS A CA 1
ATOM 755 C C . HIS A 1 103 ? 1.818 -6.598 -5.438 1.00 90.06 103 HIS A C 1
ATOM 757 O O . HIS A 1 103 ? 1.058 -7.560 -5.366 1.00 90.06 103 HIS A O 1
ATOM 763 N N . ILE A 1 104 ? 1.880 -5.671 -4.477 1.00 93.62 104 ILE A N 1
ATOM 764 C CA . ILE A 1 104 ? 0.882 -5.632 -3.397 1.00 93.62 104 ILE A CA 1
ATOM 765 C C . ILE A 1 104 ? -0.506 -5.454 -4.009 1.00 93.62 104 ILE A C 1
ATOM 767 O O . ILE A 1 104 ? -1.410 -6.226 -3.703 1.00 93.62 104 ILE A O 1
ATOM 771 N N . ILE A 1 105 ? -0.646 -4.489 -4.923 1.00 95.69 105 ILE A N 1
ATOM 772 C CA . ILE A 1 105 ? -1.890 -4.232 -5.651 1.00 95.69 105 ILE A CA 1
ATOM 773 C C . ILE A 1 105 ? -2.320 -5.492 -6.402 1.00 95.69 105 ILE A C 1
ATOM 775 O O . ILE A 1 105 ? -3.444 -5.942 -6.212 1.00 95.69 105 ILE A O 1
ATOM 779 N N . ALA A 1 106 ? -1.418 -6.102 -7.178 1.00 93.81 106 ALA A N 1
ATOM 780 C CA . ALA A 1 106 ? -1.730 -7.297 -7.955 1.00 93.81 106 ALA A CA 1
ATOM 781 C C . ALA A 1 106 ? -2.218 -8.458 -7.084 1.00 93.81 106 ALA A C 1
ATOM 783 O O . ALA A 1 106 ? -3.191 -9.114 -7.433 1.00 93.81 106 ALA A O 1
ATOM 784 N N . GLN A 1 107 ? -1.592 -8.702 -5.929 1.00 93.12 107 GLN A N 1
ATOM 785 C CA . GLN A 1 107 ? -2.033 -9.759 -5.017 1.00 93.12 107 GLN A CA 1
ATOM 786 C C . GLN A 1 107 ? -3.410 -9.481 -4.411 1.00 93.12 107 GLN A C 1
ATOM 788 O O . GLN A 1 107 ? -4.216 -10.399 -4.266 1.00 93.12 107 GLN A O 1
ATOM 793 N N . VAL A 1 108 ? -3.675 -8.229 -4.032 1.00 96.19 108 VAL A N 1
ATOM 794 C CA . VAL A 1 108 ? -4.950 -7.845 -3.420 1.00 96.19 108 VAL A CA 1
ATOM 795 C C . VAL A 1 108 ? -6.079 -7.941 -4.443 1.00 96.19 108 VAL A C 1
ATOM 797 O O . VAL A 1 108 ? -7.107 -8.550 -4.148 1.00 96.19 108 VAL A O 1
ATOM 800 N N . THR A 1 109 ? -5.875 -7.440 -5.662 1.00 96.94 109 THR A N 1
ATOM 801 C CA . THR A 1 109 ? -6.896 -7.515 -6.713 1.00 96.94 109 THR A CA 1
ATOM 802 C C . THR A 1 109 ? -7.059 -8.924 -7.276 1.00 96.94 109 THR A C 1
ATOM 804 O O . THR A 1 109 ? -8.184 -9.334 -7.538 1.00 96.94 109 THR A O 1
ATOM 807 N N . ALA A 1 110 ? -5.996 -9.731 -7.354 1.00 94.62 110 ALA A N 1
ATOM 808 C CA . ALA A 1 110 ? -6.106 -11.155 -7.693 1.00 94.62 110 ALA A CA 1
ATOM 809 C C . ALA A 1 110 ? -6.959 -11.942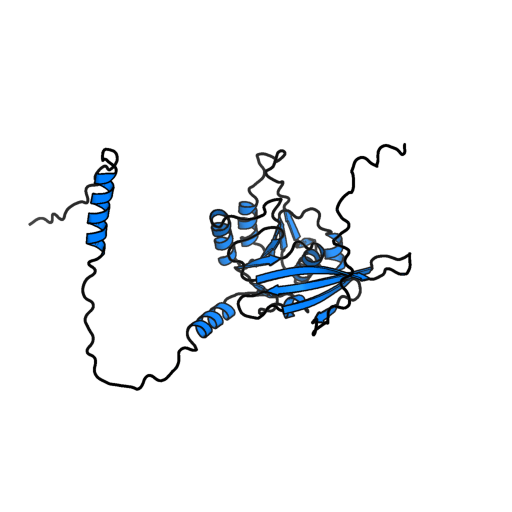 -6.680 1.00 94.62 110 ALA A C 1
ATOM 811 O O . ALA A 1 110 ? -7.574 -12.948 -7.027 1.00 94.62 110 ALA A O 1
ATOM 812 N N . ALA A 1 111 ? -7.025 -11.479 -5.427 1.00 93.94 111 ALA A N 1
ATOM 813 C CA . ALA A 1 111 ? -7.908 -12.031 -4.401 1.00 93.94 111 ALA A CA 1
ATOM 814 C C . ALA A 1 111 ? -9.357 -11.502 -4.483 1.00 93.94 111 ALA A C 1
ATOM 816 O O . ALA A 1 111 ? -10.145 -11.769 -3.575 1.00 93.94 111 ALA A O 1
ATOM 817 N N . GLY A 1 112 ? -9.708 -10.743 -5.529 1.00 95.88 112 GLY A N 1
ATOM 818 C CA . GLY A 1 112 ? -11.042 -10.174 -5.735 1.00 95.88 112 GLY A CA 1
ATOM 819 C C . GLY A 1 112 ? -11.364 -8.976 -4.838 1.00 95.88 112 GLY A C 1
ATOM 820 O O . GLY A 1 112 ? -12.536 -8.679 -4.627 1.00 95.88 112 GLY A O 1
ATOM 821 N N . LYS A 1 113 ? -10.347 -8.319 -4.265 1.00 97.19 113 LYS A N 1
ATOM 822 C CA . LYS A 1 113 ? -10.509 -7.192 -3.334 1.00 97.19 113 LYS A CA 1
ATOM 823 C C . LYS A 1 113 ? -10.268 -5.854 -4.023 1.00 97.19 113 LYS A C 1
ATOM 825 O O . LYS A 1 113 ? -9.465 -5.766 -4.952 1.00 97.19 113 LYS A O 1
ATOM 830 N N . HIS A 1 114 ? -10.925 -4.809 -3.529 1.00 97.75 114 HIS A N 1
ATOM 831 C CA . HIS A 1 114 ? -10.871 -3.482 -4.141 1.00 97.75 114 HIS A CA 1
ATOM 832 C C . HIS A 1 114 ? -9.714 -2.640 -3.603 1.00 97.75 114 HIS A C 1
ATOM 834 O O . HIS A 1 114 ? -9.498 -2.551 -2.389 1.00 97.75 114 HIS A O 1
ATOM 840 N N . VAL A 1 115 ? -8.994 -1.987 -4.515 1.00 98.12 115 VAL A N 1
ATOM 841 C CA . VAL A 1 115 ? -7.862 -1.117 -4.191 1.00 98.12 115 VAL A CA 1
ATOM 842 C C . VAL A 1 115 ? -8.141 0.291 -4.689 1.00 98.12 115 VAL A C 1
ATOM 844 O O . VAL A 1 115 ? -8.502 0.476 -5.848 1.00 98.12 115 VAL A O 1
ATOM 847 N N . ALA A 1 116 ? -7.906 1.292 -3.847 1.00 97.06 116 ALA A N 1
ATOM 848 C CA . ALA A 1 116 ? -7.814 2.671 -4.303 1.00 97.06 116 ALA A CA 1
ATOM 849 C C . ALA A 1 116 ? -6.388 3.202 -4.162 1.00 97.06 116 ALA A C 1
ATOM 851 O O . ALA A 1 116 ? -5.711 2.925 -3.174 1.00 97.06 116 ALA A O 1
ATOM 852 N N . VAL A 1 117 ? -5.936 3.974 -5.144 1.00 95.56 117 VAL A N 1
ATOM 853 C CA . VAL A 1 117 ? -4.607 4.586 -5.175 1.00 95.56 117 VAL A CA 1
ATOM 854 C C . VAL A 1 117 ? -4.762 6.086 -5.353 1.00 95.56 117 VAL A C 1
ATOM 856 O O . VAL A 1 117 ? -5.419 6.534 -6.287 1.00 95.56 117 VAL A O 1
ATOM 859 N N . ILE A 1 118 ? -4.161 6.855 -4.450 1.00 93.31 118 ILE A N 1
ATOM 860 C CA . ILE A 1 118 ? -4.253 8.313 -4.404 1.00 93.31 118 ILE A CA 1
ATOM 861 C C . ILE A 1 118 ? -2.852 8.892 -4.567 1.00 93.31 118 ILE A C 1
ATOM 863 O O . ILE A 1 118 ? -1.952 8.555 -3.791 1.00 93.31 118 ILE A O 1
ATOM 867 N N . GLY A 1 119 ? -2.673 9.771 -5.553 1.00 88.44 119 GLY A N 1
ATOM 868 C CA . GLY A 1 119 ? -1.383 10.426 -5.798 1.00 88.44 119 GLY A CA 1
ATOM 869 C C . GLY A 1 119 ? -0.314 9.489 -6.380 1.00 88.44 119 GLY A C 1
ATOM 870 O O . GLY A 1 119 ? 0.876 9.637 -6.128 1.00 88.44 119 GLY A O 1
ATOM 871 N N . LEU A 1 120 ? -0.693 8.456 -7.125 1.00 86.75 120 LEU A N 1
ATOM 872 C CA . LEU A 1 120 ? 0.295 7.630 -7.829 1.00 86.75 120 LEU A CA 1
ATOM 873 C C . LEU A 1 120 ? -0.223 7.232 -9.203 1.00 86.75 120 LEU A C 1
ATOM 875 O O . LEU A 1 120 ? -0.372 6.054 -9.519 1.00 86.75 120 LEU A O 1
ATOM 879 N N . SER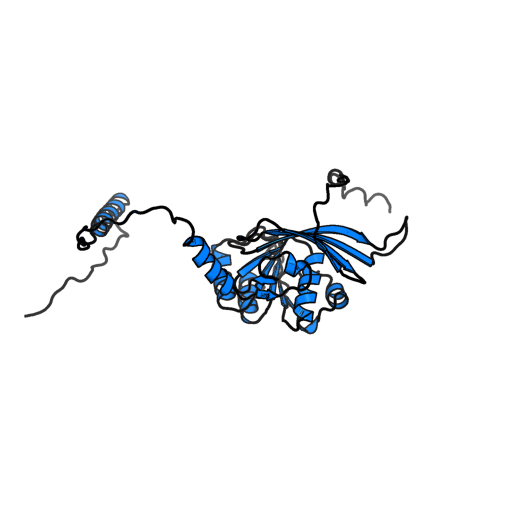 A 1 121 ? -0.530 8.245 -10.003 1.00 78.69 121 SER A N 1
ATOM 880 C CA . SER A 1 121 ? -1.130 8.093 -11.329 1.00 78.69 121 SER A CA 1
ATOM 881 C C . SER A 1 121 ? -0.158 7.461 -12.335 1.00 78.69 121 SER A C 1
ATOM 883 O O . SER A 1 121 ? -0.568 6.637 -13.153 1.00 78.69 121 SER A O 1
ATOM 885 N N . ASP A 1 122 ? 1.142 7.739 -12.189 1.00 83.06 122 ASP A N 1
ATOM 886 C CA . ASP A 1 122 ? 2.215 7.283 -13.088 1.00 83.06 122 ASP A CA 1
ATOM 887 C C . ASP A 1 122 ? 2.739 5.864 -12.785 1.00 83.06 122 ASP A C 1
ATOM 889 O O . ASP A 1 122 ? 3.815 5.465 -13.246 1.00 83.06 122 ASP A O 1
ATOM 893 N N . LEU A 1 123 ? 2.008 5.069 -11.995 1.00 87.88 123 LEU A N 1
ATOM 894 C CA . LEU A 1 123 ? 2.385 3.679 -11.749 1.00 87.88 123 LEU A CA 1
ATOM 895 C C . LEU A 1 123 ? 2.325 2.860 -13.049 1.00 87.88 123 LEU A C 1
ATOM 897 O O . LEU A 1 123 ? 1.461 3.053 -13.902 1.00 87.88 123 LEU A O 1
ATOM 901 N N . LEU A 1 124 ? 3.215 1.874 -13.190 1.00 87.44 124 LEU A N 1
ATOM 902 C CA . LEU A 1 124 ? 3.184 0.941 -14.316 1.00 87.44 124 LEU A CA 1
ATOM 903 C C . LEU A 1 124 ? 2.017 -0.054 -14.170 1.00 87.44 124 LEU A C 1
ATOM 905 O O . LEU A 1 124 ? 2.212 -1.206 -13.787 1.00 87.44 124 LEU A O 1
ATOM 909 N N . TRP A 1 125 ? 0.798 0.376 -14.498 1.00 91.88 125 TRP A N 1
ATOM 910 C CA . TRP A 1 125 ? -0.426 -0.425 -14.352 1.00 91.88 125 TRP A CA 1
ATOM 911 C C . TRP A 1 125 ? -0.400 -1.731 -15.150 1.00 91.88 125 TRP A C 1
ATOM 913 O O . TRP A 1 125 ? -0.889 -2.753 -14.677 1.00 91.88 125 TRP A O 1
ATOM 923 N N . ALA A 1 126 ? 0.253 -1.746 -16.315 1.00 89.25 126 ALA A N 1
ATOM 924 C CA . ALA A 1 126 ? 0.440 -2.969 -17.098 1.00 89.25 126 ALA A CA 1
ATOM 925 C C . ALA A 1 126 ? 1.142 -4.080 -16.291 1.00 89.25 126 ALA A C 1
ATOM 927 O O . ALA A 1 126 ? 0.766 -5.246 -16.386 1.00 89.25 126 ALA A O 1
ATOM 928 N N . ALA A 1 127 ? 2.090 -3.716 -15.419 1.00 87.50 127 ALA A N 1
ATOM 929 C CA . ALA A 1 127 ? 2.797 -4.681 -14.582 1.00 87.50 127 ALA A CA 1
ATOM 930 C C . ALA A 1 127 ? 1.906 -5.297 -13.489 1.00 87.50 127 ALA A C 1
ATOM 932 O O . ALA A 1 127 ? 2.208 -6.385 -13.007 1.00 87.50 127 ALA A O 1
ATOM 933 N N . VAL A 1 128 ? 0.799 -4.641 -13.117 1.00 92.12 128 VAL A N 1
ATOM 934 C CA . VAL A 1 128 ? -0.198 -5.216 -12.201 1.00 92.12 128 VAL A CA 1
ATOM 935 C C . VAL A 1 128 ? -0.923 -6.373 -12.887 1.00 92.12 128 VAL A C 1
ATOM 937 O O . VAL A 1 128 ? -1.029 -7.452 -12.306 1.00 92.12 128 VAL A O 1
ATOM 940 N N . SER A 1 129 ? -1.348 -6.181 -14.141 1.00 91.38 129 SER A N 1
ATOM 941 C CA . SER A 1 129 ? -1.979 -7.239 -14.940 1.00 91.38 129 SER A CA 1
ATOM 942 C C . SER A 1 129 ? -1.009 -8.387 -15.231 1.00 91.38 129 SER A C 1
ATOM 944 O O . SER A 1 129 ? -1.393 -9.548 -15.114 1.00 91.38 129 SER A O 1
ATOM 946 N N . ASP A 1 130 ? 0.254 -8.087 -15.556 1.00 87.25 130 ASP A N 1
ATOM 947 C CA . ASP A 1 130 ? 1.288 -9.109 -15.786 1.00 87.25 130 ASP A CA 1
ATOM 948 C C . ASP A 1 130 ? 1.582 -9.937 -14.524 1.00 87.25 130 ASP A C 1
ATOM 950 O O . ASP A 1 130 ? 1.927 -11.118 -14.607 1.00 87.25 130 ASP A O 1
ATOM 954 N N . ALA A 1 131 ? 1.433 -9.330 -13.343 1.00 85.44 131 ALA A N 1
ATOM 955 C CA . ALA A 1 131 ? 1.557 -9.999 -12.053 1.00 85.44 131 ALA A CA 1
ATOM 956 C C . ALA A 1 131 ? 0.287 -10.776 -11.640 1.00 85.44 131 ALA A C 1
ATOM 958 O O . ALA A 1 131 ? 0.262 -11.352 -10.551 1.00 85.44 131 ALA A O 1
ATOM 959 N N . GLY A 1 132 ? -0.740 -10.824 -12.498 1.00 89.19 132 GLY A N 1
ATOM 960 C CA . GLY A 1 132 ? -1.990 -11.553 -12.271 1.00 89.19 132 GLY A CA 1
ATOM 961 C C . GLY A 1 132 ? -3.066 -10.767 -11.519 1.00 89.19 132 GLY A C 1
ATOM 962 O O . GLY A 1 132 ? -4.050 -11.364 -11.092 1.00 89.19 132 GLY A O 1
ATOM 963 N N . GLY A 1 133 ? -2.882 -9.458 -11.339 1.00 93.44 133 GLY A N 1
ATOM 964 C CA . GLY A 1 133 ? -3.882 -8.578 -10.744 1.00 93.44 133 GLY A CA 1
ATOM 965 C C . GLY A 1 133 ? -5.003 -8.202 -11.711 1.00 93.44 133 GLY A C 1
ATOM 966 O O . GLY A 1 133 ? -4.812 -8.162 -12.925 1.00 93.44 133 GLY A O 1
ATOM 967 N N . ASP A 1 134 ? -6.163 -7.864 -11.155 1.00 96.06 134 ASP A N 1
ATOM 968 C CA . ASP A 1 134 ? -7.317 -7.363 -11.902 1.00 96.06 134 ASP A CA 1
ATOM 969 C C . ASP A 1 134 ? -7.363 -5.828 -11.854 1.00 96.06 134 ASP A C 1
ATOM 971 O O . ASP A 1 134 ? -7.473 -5.230 -10.782 1.00 96.06 134 ASP A O 1
ATOM 975 N N . LEU A 1 135 ? -7.269 -5.186 -13.022 1.00 96.44 135 LEU A N 1
ATOM 976 C CA . LEU A 1 135 ? -7.320 -3.726 -13.144 1.00 96.44 135 LEU A CA 1
ATOM 977 C C . LEU A 1 135 ? -8.728 -3.154 -12.922 1.00 96.44 135 LEU A C 1
ATOM 979 O O . LEU A 1 135 ? -8.847 -1.989 -12.555 1.00 96.44 135 LEU A O 1
ATOM 983 N N . SER A 1 136 ? -9.790 -3.946 -13.109 1.00 97.31 136 SER A N 1
ATOM 984 C CA . SER A 1 136 ? -11.178 -3.495 -12.915 1.00 97.31 136 SER A CA 1
ATOM 985 C C . SER A 1 136 ? -11.528 -3.229 -11.446 1.00 97.31 136 SER A C 1
ATOM 987 O O . SER A 1 136 ? -12.489 -2.522 -11.147 1.00 97.31 136 SER A O 1
ATOM 989 N N . LEU A 1 137 ? -10.714 -3.755 -10.526 1.00 97.44 137 LEU A N 1
ATOM 990 C CA . LEU A 1 137 ? -10.854 -3.589 -9.080 1.00 97.44 137 LEU A CA 1
ATOM 991 C C . LEU A 1 137 ? -10.030 -2.417 -8.527 1.00 97.44 137 LEU A C 1
ATOM 993 O O . LEU A 1 137 ? -9.945 -2.256 -7.306 1.00 97.44 137 LEU A O 1
ATOM 997 N N . ILE A 1 138 ? -9.416 -1.615 -9.403 1.00 97.25 138 ILE A N 1
ATOM 998 C CA . ILE A 1 138 ? -8.529 -0.512 -9.030 1.00 97.25 138 ILE A CA 1
ATOM 999 C C . ILE A 1 138 ? -9.193 0.825 -9.348 1.00 97.25 138 ILE A C 1
ATOM 1001 O O . ILE A 1 138 ? -9.513 1.121 -10.497 1.00 97.25 138 ILE A O 1
ATOM 1005 N N . ALA A 1 139 ? -9.330 1.668 -8.328 1.00 95.62 139 ALA A N 1
ATOM 1006 C CA . ALA A 1 139 ? -9.669 3.074 -8.484 1.00 95.62 139 ALA A CA 1
ATOM 1007 C C . ALA A 1 139 ? -8.399 3.923 -8.355 1.00 95.62 139 ALA A C 1
ATOM 1009 O O . ALA A 1 139 ? -7.715 3.869 -7.334 1.00 95.62 139 ALA A O 1
ATOM 1010 N N . VAL A 1 140 ? -8.086 4.725 -9.369 1.00 94.25 140 VAL A N 1
ATOM 1011 C CA . VAL A 1 140 ? -6.965 5.672 -9.323 1.00 94.25 140 VAL A CA 1
ATOM 1012 C C . VAL A 1 140 ? -7.541 7.071 -9.196 1.00 94.25 140 VAL A C 1
ATOM 1014 O O . VAL A 1 140 ? -8.347 7.486 -10.027 1.00 94.25 140 VAL A O 1
ATOM 1017 N N . VAL A 1 141 ? -7.148 7.781 -8.144 1.00 91.38 141 VAL A N 1
ATOM 1018 C CA . VAL A 1 141 ? -7.512 9.178 -7.938 1.00 91.38 141 VAL A CA 1
ATOM 1019 C C . VAL A 1 141 ? -6.255 10.018 -8.023 1.00 91.38 141 VAL A C 1
ATOM 1021 O O . VAL A 1 141 ? -5.353 9.920 -7.186 1.00 91.38 141 VAL A O 1
ATOM 1024 N N . ASP A 1 142 ? -6.217 10.849 -9.054 1.00 86.06 142 ASP A N 1
ATOM 1025 C CA . ASP A 1 142 ? -5.179 11.848 -9.180 1.00 86.06 142 ASP A CA 1
ATOM 1026 C C . ASP A 1 142 ? -5.519 13.038 -8.282 1.00 86.06 142 ASP A C 1
ATOM 1028 O O . ASP A 1 142 ? -6.626 13.581 -8.325 1.00 86.06 142 ASP A O 1
ATOM 1032 N N . CYS A 1 143 ? -4.573 13.414 -7.434 1.00 76.62 143 CYS A N 1
ATOM 1033 C CA . CYS A 1 143 ? -4.710 14.537 -6.520 1.00 76.62 143 CYS A CA 1
ATOM 1034 C C . CYS A 1 143 ? -3.552 15.490 -6.810 1.00 76.62 143 CYS A C 1
ATOM 1036 O O . CYS A 1 143 ? -2.480 15.299 -6.230 1.00 76.62 143 CYS A O 1
ATOM 1038 N N . PRO A 1 144 ? -3.726 16.473 -7.714 1.00 66.44 144 PRO A N 1
ATOM 1039 C CA . PRO A 1 144 ? -2.652 17.393 -8.057 1.00 66.44 144 PRO A CA 1
ATOM 1040 C C . PRO A 1 144 ? -2.154 18.121 -6.806 1.00 66.44 144 PRO A C 1
ATOM 1042 O O . PRO A 1 144 ? -2.933 18.452 -5.908 1.00 66.44 144 PRO A O 1
ATOM 1045 N N . GLU A 1 145 ? -0.842 18.356 -6.738 1.00 60.00 145 GLU A N 1
ATOM 1046 C CA . GLU A 1 145 ? -0.248 19.109 -5.637 1.00 60.00 145 GLU A CA 1
ATOM 1047 C C . GLU A 1 145 ? -0.916 20.477 -5.498 1.00 60.00 145 GLU A C 1
ATOM 1049 O O . GLU A 1 145 ? -1.128 21.172 -6.488 1.00 60.00 145 GLU A O 1
ATOM 1054 N N . ALA A 1 146 ? -1.136 20.919 -4.258 1.00 52.78 146 ALA A N 1
ATOM 1055 C CA . ALA A 1 146 ? -1.577 22.280 -3.944 1.00 52.78 146 ALA A CA 1
ATOM 1056 C C . ALA A 1 146 ? -0.541 23.369 -4.332 1.00 52.78 146 ALA A C 1
ATOM 1058 O O . ALA A 1 146 ? -0.764 24.557 -4.094 1.00 52.78 146 ALA A O 1
ATOM 1059 N N . THR A 1 147 ? 0.608 22.991 -4.903 1.00 50.22 147 THR A N 1
ATOM 1060 C CA . THR A 1 147 ? 1.723 23.888 -5.211 1.00 50.22 147 THR A CA 1
ATOM 1061 C C . THR A 1 147 ? 1.579 24.487 -6.616 1.00 50.22 147 THR A C 1
ATOM 1063 O O . THR A 1 147 ? 1.865 23.854 -7.628 1.00 50.22 147 THR A O 1
ATOM 1066 N N . GLY A 1 148 ? 1.159 25.752 -6.681 1.00 48.41 148 GLY A N 1
ATOM 1067 C CA . GLY A 1 148 ? 1.382 26.671 -7.809 1.00 48.41 148 GLY A CA 1
ATOM 1068 C C . GLY A 1 148 ? 0.452 26.548 -9.022 1.00 48.41 148 GLY A C 1
ATOM 1069 O O . GLY A 1 148 ? 0.018 27.579 -9.526 1.00 48.41 148 GLY A O 1
ATOM 1070 N N . ASN A 1 149 ? 0.100 25.330 -9.443 1.00 54.44 149 ASN A N 1
ATOM 1071 C CA . ASN A 1 149 ? -0.773 25.072 -10.603 1.00 54.44 149 ASN A CA 1
ATOM 1072 C C . ASN A 1 149 ? -2.035 24.265 -10.242 1.00 54.44 149 ASN A C 1
ATOM 1074 O O . ASN A 1 149 ? -2.725 23.765 -11.130 1.00 54.44 149 ASN A O 1
ATOM 1078 N N . ALA A 1 150 ? -2.312 24.105 -8.947 1.00 58.09 150 ALA A N 1
ATOM 1079 C CA . ALA A 1 150 ? -3.450 23.344 -8.456 1.00 58.09 150 ALA A CA 1
ATOM 1080 C C . ALA A 1 150 ? -4.761 23.984 -8.918 1.00 58.09 150 ALA A C 1
ATOM 1082 O O . ALA A 1 150 ? -4.975 25.183 -8.717 1.00 58.09 150 ALA A O 1
ATOM 1083 N N . ASP A 1 151 ? -5.654 23.182 -9.494 1.00 62.56 151 ASP A N 1
ATOM 1084 C CA . ASP A 1 151 ? -7.051 23.575 -9.627 1.00 62.56 151 ASP A CA 1
ATOM 1085 C C . ASP A 1 151 ? -7.564 23.956 -8.231 1.00 62.56 151 ASP A C 1
ATOM 1087 O O . ASP A 1 151 ? -7.492 23.161 -7.293 1.00 62.56 151 ASP A O 1
ATOM 1091 N N . ILE A 1 152 ? -8.061 25.184 -8.077 1.00 62.78 152 ILE A N 1
ATOM 1092 C CA . ILE A 1 152 ? -8.624 25.684 -6.815 1.00 62.78 152 ILE A CA 1
ATOM 1093 C C . ILE A 1 152 ? -9.794 24.824 -6.315 1.00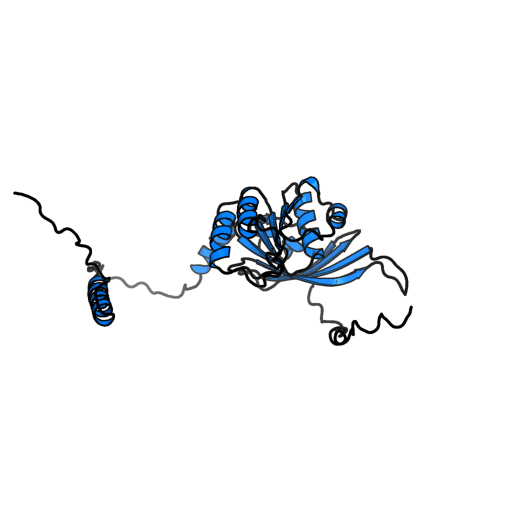 62.78 152 ILE A C 1
ATOM 1095 O O . ILE A 1 152 ? -10.155 24.904 -5.143 1.00 62.78 152 ILE A O 1
ATOM 1099 N N . ASN A 1 153 ? -10.386 24.016 -7.199 1.00 70.69 153 ASN A N 1
ATOM 1100 C CA . ASN A 1 153 ? -11.475 23.099 -6.892 1.00 70.69 153 ASN A CA 1
ATOM 1101 C C . ASN A 1 153 ? -11.002 21.659 -6.656 1.00 70.69 153 ASN A C 1
ATOM 1103 O O . ASN A 1 153 ? -11.842 20.780 -6.449 1.00 70.69 153 ASN A O 1
ATOM 1107 N N . ALA A 1 154 ? -9.693 21.389 -6.695 1.00 73.62 154 ALA A N 1
ATOM 1108 C CA . ALA A 1 154 ? -9.174 20.058 -6.424 1.00 73.62 154 ALA A CA 1
ATOM 1109 C C . ALA A 1 154 ? -9.559 19.636 -4.992 1.00 73.62 154 ALA A C 1
ATOM 1111 O O . ALA A 1 154 ? -9.316 20.382 -4.037 1.00 73.62 154 ALA A O 1
ATOM 1112 N N . PRO A 1 155 ? -10.181 18.458 -4.817 1.00 77.56 155 PRO A N 1
ATOM 1113 C CA . PRO A 1 155 ? -10.586 17.996 -3.502 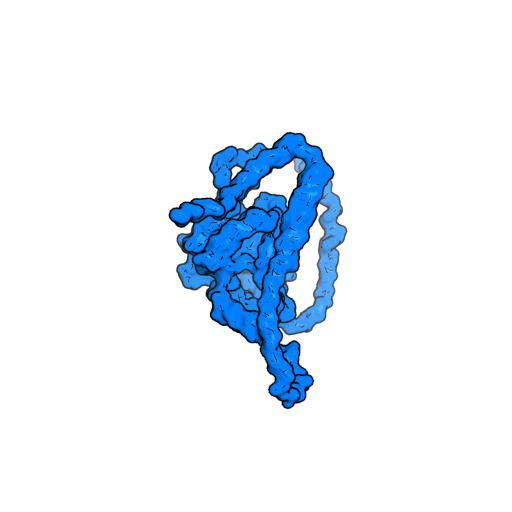1.00 77.56 155 PRO A CA 1
ATOM 1114 C C . PRO A 1 155 ? -9.356 17.718 -2.633 1.00 77.56 155 PRO A C 1
ATOM 1116 O O . PRO A 1 155 ? -8.345 17.199 -3.106 1.00 77.56 155 PRO A O 1
ATOM 1119 N N . ASP A 1 156 ? -9.464 18.032 -1.342 1.00 84.25 156 ASP A N 1
ATOM 1120 C CA . ASP A 1 156 ? -8.408 17.752 -0.369 1.00 84.25 156 ASP A CA 1
ATOM 1121 C C . ASP A 1 156 ? -8.060 16.242 -0.357 1.00 84.25 156 ASP A C 1
ATOM 1123 O O . ASP A 1 156 ? -8.953 15.416 -0.116 1.00 84.25 156 ASP A O 1
ATOM 1127 N N . PRO A 1 157 ? -6.786 15.851 -0.569 1.00 87.75 157 PRO A N 1
ATOM 1128 C CA . PRO A 1 157 ? -6.398 14.444 -0.687 1.00 87.75 157 PRO A CA 1
ATOM 1129 C C . PRO A 1 157 ? -6.732 13.611 0.554 1.00 87.75 157 PRO A C 1
ATOM 1131 O O . PRO A 1 157 ? -7.087 12.437 0.443 1.00 87.75 157 PRO A O 1
ATOM 1134 N N . LEU A 1 158 ? -6.658 14.205 1.750 1.00 90.38 158 LEU A N 1
ATOM 1135 C CA . LEU A 1 158 ? -6.980 13.510 3.000 1.00 90.38 158 LEU A CA 1
ATOM 1136 C C . LEU A 1 158 ? -8.488 13.298 3.175 1.00 90.38 158 LEU A C 1
ATOM 1138 O O . LEU A 1 158 ? -8.913 12.289 3.745 1.00 90.38 158 LEU A O 1
ATOM 1142 N N . SER A 1 159 ? -9.301 14.214 2.656 1.00 90.56 159 SER A N 1
ATOM 1143 C CA . SER A 1 159 ? -10.753 14.060 2.585 1.00 90.56 159 SER A CA 1
ATOM 1144 C C . SER A 1 159 ? -11.143 12.930 1.629 1.00 90.56 159 SER A C 1
ATOM 1146 O O . SER A 1 159 ? -11.922 12.056 2.013 1.00 90.56 159 SER A O 1
ATOM 1148 N N . VAL A 1 160 ? -10.535 12.878 0.438 1.00 92.75 160 VAL A N 1
ATOM 1149 C CA . VAL A 1 160 ? -10.697 11.775 -0.530 1.00 92.75 160 VAL A CA 1
ATOM 1150 C C . VAL A 1 160 ? -10.277 10.435 0.083 1.00 92.75 160 VAL A C 1
ATOM 1152 O O . VAL A 1 160 ? -11.027 9.460 0.023 1.00 92.75 160 VAL A O 1
ATOM 1155 N N . LEU A 1 161 ? -9.115 10.400 0.742 1.00 94.31 161 LEU A N 1
ATOM 1156 C CA . LEU A 1 161 ? -8.607 9.232 1.464 1.00 94.31 161 LEU A CA 1
ATOM 1157 C C . LEU A 1 161 ? -9.607 8.725 2.507 1.00 94.31 161 LEU A C 1
ATOM 1159 O O . LEU A 1 161 ? -9.876 7.529 2.574 1.00 94.31 161 LEU A O 1
ATOM 1163 N N . GLY A 1 162 ? -10.184 9.630 3.301 1.00 93.44 162 GLY A N 1
ATOM 1164 C CA . GLY A 1 162 ? -11.187 9.286 4.304 1.00 93.44 162 GLY A CA 1
ATOM 1165 C C . GLY A 1 162 ? -12.413 8.588 3.715 1.00 93.44 162 GLY A C 1
ATOM 1166 O O . GLY A 1 162 ? -12.848 7.588 4.277 1.00 93.44 162 GLY A O 1
ATOM 1167 N N . VAL A 1 163 ? -12.929 9.088 2.589 1.00 94.31 163 VAL A N 1
ATOM 1168 C CA . VAL A 1 163 ? -14.092 8.513 1.892 1.00 94.31 163 VAL A CA 1
ATOM 1169 C C . VAL A 1 163 ? -13.763 7.139 1.308 1.00 94.31 163 VAL A C 1
ATOM 1171 O O . VAL A 1 163 ? -14.514 6.186 1.499 1.00 94.31 163 VAL A O 1
ATOM 1174 N N . LEU A 1 164 ? -12.618 7.000 0.635 1.00 95.56 164 LEU A N 1
ATOM 1175 C CA . LEU A 1 164 ? -12.221 5.729 0.022 1.00 95.56 164 LEU A CA 1
ATOM 1176 C C . LEU A 1 164 ? -11.993 4.630 1.065 1.00 95.56 164 LEU A C 1
ATOM 1178 O O . LEU A 1 164 ? -12.362 3.480 0.835 1.00 95.56 164 LEU A O 1
ATOM 1182 N N . CYS A 1 165 ? -11.464 4.977 2.240 1.00 95.25 165 CYS A N 1
ATOM 1183 C CA . CYS A 1 165 ? -11.279 4.030 3.339 1.00 95.25 165 CYS A CA 1
ATOM 1184 C C . CYS A 1 165 ? -12.588 3.400 3.842 1.00 95.25 165 CYS A C 1
ATOM 1186 O O . CYS A 1 165 ? -12.527 2.355 4.484 1.00 95.25 165 CYS A O 1
ATOM 1188 N N . GLU A 1 166 ? -13.758 3.996 3.604 1.00 92.12 166 GLU A N 1
ATOM 1189 C CA . GLU A 1 166 ? -15.043 3.433 4.046 1.00 92.12 166 GLU A CA 1
ATOM 1190 C C . GLU A 1 166 ? -15.526 2.286 3.140 1.00 92.12 166 GLU A C 1
ATOM 1192 O O . GLU A 1 166 ? -16.227 1.395 3.618 1.00 92.12 166 GLU A O 1
ATOM 1197 N N . GLY A 1 167 ? -15.122 2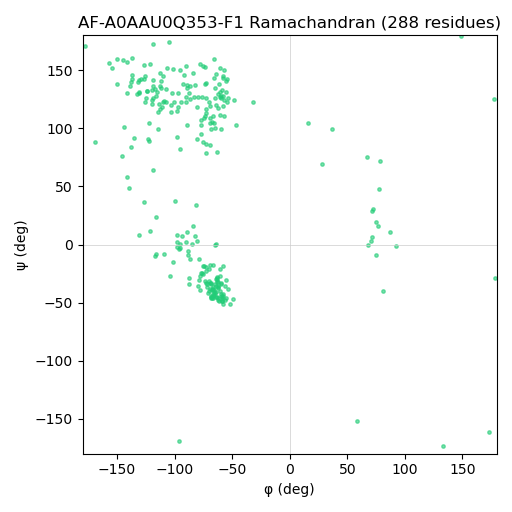.275 1.862 1.00 91.88 167 GLY A N 1
ATOM 1198 C CA . GLY A 1 167 ? -15.600 1.314 0.857 1.00 91.88 167 GLY A CA 1
ATOM 1199 C C . GLY A 1 167 ? -14.545 0.376 0.264 1.00 91.88 167 GLY A C 1
ATOM 1200 O O . GLY A 1 167 ? -14.911 -0.561 -0.439 1.00 91.88 167 GLY A O 1
ATOM 1201 N N . MET A 1 168 ? -13.256 0.611 0.521 1.00 96.81 168 MET A N 1
ATOM 1202 C CA . MET A 1 168 ? -12.152 -0.134 -0.099 1.00 96.81 168 MET A CA 1
ATOM 1203 C C . MET A 1 168 ? -11.486 -1.108 0.877 1.00 96.81 168 MET A C 1
ATOM 1205 O O . MET A 1 168 ? -11.432 -0.876 2.086 1.00 96.81 168 MET A O 1
ATOM 1209 N N . ASP A 1 169 ? -10.921 -2.195 0.346 1.00 96.75 169 ASP A N 1
ATOM 1210 C CA . ASP A 1 169 ? -10.137 -3.142 1.142 1.00 96.75 169 ASP A CA 1
ATOM 1211 C C . ASP A 1 169 ? -8.730 -2.622 1.436 1.00 96.75 169 ASP A C 1
ATOM 1213 O O . ASP A 1 169 ? -8.209 -2.814 2.538 1.00 96.75 169 ASP A O 1
ATOM 1217 N N . LEU A 1 170 ? -8.122 -1.973 0.443 1.00 97.94 170 LEU A N 1
ATOM 1218 C CA . LEU A 1 170 ? -6.809 -1.350 0.521 1.00 97.94 170 LEU A CA 1
ATOM 1219 C C . LEU A 1 170 ? -6.892 0.055 -0.064 1.00 97.94 170 LEU A C 1
ATOM 1221 O O . LEU A 1 170 ? -7.336 0.234 -1.197 1.00 97.94 170 LEU A O 1
ATOM 1225 N N . VAL A 1 171 ? -6.394 1.040 0.674 1.00 97.81 171 VAL A N 1
ATOM 1226 C CA . VAL A 1 171 ? -6.175 2.383 0.136 1.00 97.81 171 VAL A CA 1
ATOM 1227 C C . VAL A 1 171 ? -4.696 2.712 0.230 1.00 97.81 171 VAL A C 1
ATOM 1229 O O . VAL A 1 171 ? -4.097 2.611 1.300 1.00 97.81 171 VAL A O 1
ATOM 1232 N N . ILE A 1 172 ? -4.109 3.088 -0.901 1.00 96.44 172 ILE A N 1
ATOM 1233 C CA . ILE A 1 172 ? -2.722 3.516 -1.021 1.00 96.44 172 ILE A CA 1
ATOM 1234 C C . ILE A 1 172 ? -2.714 5.033 -1.150 1.00 96.44 172 ILE A C 1
ATOM 1236 O O . ILE A 1 172 ? -3.289 5.581 -2.086 1.00 96.44 172 ILE A O 1
ATOM 1240 N N . TYR A 1 173 ? -2.057 5.705 -0.214 1.00 95.12 173 TYR A N 1
ATOM 1241 C CA . TYR A 1 173 ? -1.859 7.148 -0.246 1.00 95.12 173 TYR A CA 1
ATOM 1242 C C . TYR A 1 173 ? -0.381 7.464 -0.444 1.00 95.12 173 TYR A C 1
ATOM 1244 O O . TYR A 1 173 ? 0.453 7.146 0.409 1.00 95.12 173 TYR A O 1
ATOM 1252 N N . CYS A 1 174 ? -0.065 8.108 -1.562 1.00 90.75 174 CYS A N 1
ATOM 1253 C CA . CYS A 1 174 ? 1.275 8.574 -1.877 1.00 90.75 174 CYS A CA 1
ATOM 1254 C C . CYS A 1 174 ? 1.349 10.082 -1.641 1.00 90.75 174 CYS A C 1
ATOM 1256 O O . CYS A 1 174 ? 0.680 10.858 -2.323 1.00 90.75 174 CYS A O 1
ATOM 1258 N N . GLY A 1 175 ? 2.148 10.512 -0.661 1.00 78.19 175 GLY A N 1
ATOM 1259 C CA . GLY A 1 175 ? 2.262 11.937 -0.348 1.00 78.19 175 GLY A CA 1
ATOM 1260 C C . GLY A 1 175 ? 2.920 12.702 -1.489 1.00 78.19 175 GLY A C 1
ATOM 1261 O O . GLY A 1 175 ? 4.109 12.539 -1.742 1.00 78.19 175 GLY A O 1
ATOM 1262 N N . GLN A 1 176 ? 2.134 13.538 -2.165 1.00 71.31 176 GLN A N 1
ATOM 1263 C CA . GLN A 1 176 ? 2.563 14.378 -3.285 1.00 71.31 176 GLN A CA 1
ATOM 1264 C C . GLN A 1 176 ? 3.425 15.537 -2.765 1.00 71.31 176 GLN A C 1
ATOM 1266 O O . GLN A 1 176 ? 2.903 16.570 -2.350 1.00 71.31 176 GLN A O 1
ATOM 1271 N N . GLY A 1 177 ? 4.732 15.313 -2.610 1.00 66.56 177 GLY A N 1
ATOM 1272 C CA . GLY A 1 177 ? 5.685 16.328 -2.134 1.00 66.56 177 GLY A CA 1
ATOM 1273 C C . GLY A 1 177 ? 5.631 16.632 -0.626 1.00 66.56 177 GLY A C 1
ATOM 1274 O O . GLY A 1 177 ? 6.524 17.289 -0.086 1.00 66.56 177 GLY A O 1
ATOM 1275 N N . GLN A 1 178 ? 4.632 16.118 0.097 1.00 74.88 178 GLN A N 1
ATOM 1276 C CA . GLN A 1 178 ? 4.541 16.234 1.552 1.00 74.88 178 GLN A CA 1
ATOM 1277 C C . GLN A 1 178 ? 5.422 15.194 2.248 1.00 74.88 178 GLN A C 1
ATOM 1279 O O . GLN A 1 178 ? 5.184 13.994 2.156 1.00 74.88 178 GLN A O 1
ATOM 1284 N N . ALA A 1 179 ? 6.403 15.655 3.026 1.00 82.12 179 ALA A N 1
ATOM 1285 C CA . ALA A 1 179 ? 7.274 14.761 3.790 1.00 82.12 179 ALA A CA 1
ATOM 1286 C C . ALA A 1 179 ? 6.604 14.172 5.048 1.00 82.12 179 ALA A C 1
ATOM 1288 O O . ALA A 1 179 ? 7.041 13.132 5.548 1.00 82.12 179 ALA A O 1
ATOM 1289 N N . ASP A 1 180 ? 5.587 14.844 5.594 1.00 89.50 180 ASP A N 1
ATOM 1290 C CA . ASP A 1 180 ? 4.952 14.487 6.865 1.00 89.50 180 ASP A CA 1
ATOM 1291 C C . ASP A 1 180 ? 3.476 14.892 6.894 1.00 89.50 180 ASP A C 1
ATOM 1293 O O . ASP A 1 180 ? 3.139 16.005 6.486 1.00 89.50 180 ASP A O 1
ATOM 1297 N N . VAL A 1 181 ? 2.613 14.020 7.421 1.00 90.56 181 VAL A N 1
ATOM 1298 C CA . VAL A 1 181 ? 1.212 14.344 7.714 1.00 90.56 181 VAL A CA 1
ATOM 1299 C C . VAL A 1 181 ? 1.077 14.690 9.200 1.00 90.56 181 VAL A C 1
ATOM 1301 O O . VAL A 1 181 ? 1.227 13.811 10.056 1.00 90.56 181 VAL A O 1
ATOM 1304 N N . PRO A 1 182 ? 0.725 15.943 9.550 1.00 91.12 182 PRO A N 1
ATOM 1305 C CA . PRO A 1 182 ? 0.509 16.341 10.933 1.00 91.12 182 PRO A CA 1
ATOM 1306 C C . PRO A 1 182 ? -0.524 15.452 11.650 1.00 91.12 182 PRO A C 1
ATOM 1308 O O . PRO A 1 182 ? -1.566 15.126 11.072 1.00 91.12 182 PRO A O 1
ATOM 1311 N N . PRO A 1 183 ? -0.331 15.128 12.946 1.00 93.44 183 PRO A N 1
ATOM 1312 C CA . PRO A 1 183 ? -1.290 14.326 13.706 1.00 93.44 183 PRO A CA 1
ATOM 1313 C C . PRO A 1 183 ? -2.717 14.884 13.724 1.00 93.44 183 PRO A C 1
ATOM 1315 O O . PRO A 1 183 ? -3.668 14.111 13.797 1.00 93.44 183 PRO A O 1
ATOM 1318 N N . SER A 1 184 ? -2.887 16.207 13.655 1.00 93.50 184 SER A N 1
ATOM 1319 C CA . SER A 1 184 ? -4.204 16.853 13.564 1.00 93.50 184 SER A CA 1
ATOM 1320 C C . SER A 1 184 ? -4.969 16.462 12.297 1.00 93.50 184 SER A C 1
ATOM 1322 O O . SER A 1 184 ? -6.182 16.293 12.369 1.00 93.50 184 SER A O 1
ATOM 1324 N N . LEU A 1 185 ? -4.268 16.267 11.177 1.00 91.00 185 LEU A N 1
ATOM 1325 C CA . LEU A 1 185 ? -4.852 15.880 9.892 1.00 91.00 185 LEU A CA 1
ATOM 1326 C C . LEU A 1 185 ? -4.973 14.356 9.744 1.00 91.00 185 LEU A C 1
ATOM 1328 O O . LEU A 1 185 ? -5.951 13.856 9.196 1.00 91.00 185 LEU A O 1
ATOM 1332 N N . ALA A 1 186 ? -4.028 13.599 10.307 1.00 93.62 186 ALA A N 1
ATOM 1333 C CA . ALA A 1 186 ? -4.065 12.138 10.275 1.00 93.62 186 ALA A CA 1
ATOM 1334 C C . ALA A 1 186 ? -5.156 11.536 11.183 1.00 93.62 186 ALA A C 1
ATOM 1336 O O . ALA A 1 186 ? -5.724 10.493 10.861 1.00 93.62 186 ALA A O 1
ATOM 1337 N N . ARG A 1 187 ? -5.465 12.159 12.333 1.00 94.62 187 ARG A N 1
ATOM 1338 C CA . ARG A 1 187 ? -6.414 11.616 13.331 1.00 94.62 187 ARG A CA 1
ATOM 1339 C C . ARG A 1 187 ? -7.828 11.373 12.777 1.00 94.62 187 ARG A C 1
ATOM 1341 O O . ARG A 1 187 ? -8.323 10.266 12.998 1.00 94.62 187 ARG A O 1
ATOM 1348 N N . PRO A 1 188 ? -8.478 12.320 12.068 1.00 94.31 188 PRO A N 1
ATOM 1349 C CA . PRO A 1 188 ? -9.795 12.085 11.473 1.00 94.31 188 PRO A CA 1
ATOM 1350 C C . PRO A 1 188 ? -9.798 10.934 10.463 1.00 94.31 188 PRO A C 1
ATOM 1352 O O . PRO A 1 188 ? -10.690 10.089 10.498 1.00 94.31 188 PRO A O 1
ATOM 1355 N N . VAL A 1 189 ? -8.771 10.850 9.609 1.00 94.75 189 VAL A N 1
ATOM 1356 C CA . VAL A 1 189 ? -8.616 9.744 8.651 1.00 94.75 189 VAL A CA 1
ATOM 1357 C C . VAL A 1 189 ? -8.453 8.419 9.390 1.00 94.75 189 VAL A C 1
ATOM 1359 O O . VAL A 1 189 ? -9.175 7.467 9.116 1.00 94.75 189 VAL A O 1
ATOM 1362 N N . MET A 1 190 ? -7.573 8.366 10.392 1.00 95.12 190 MET A N 1
ATOM 1363 C CA . MET A 1 190 ? -7.370 7.158 11.192 1.00 95.12 190 MET A CA 1
ATOM 1364 C C . MET A 1 190 ? -8.617 6.735 11.970 1.00 95.12 190 MET A C 1
ATOM 1366 O O . MET A 1 190 ? -8.784 5.549 12.235 1.00 95.12 190 MET A O 1
ATOM 1370 N N . SER A 1 191 ? -9.493 7.671 12.344 1.00 93.56 191 SER A N 1
ATOM 1371 C CA . SER A 1 191 ? -10.793 7.330 12.924 1.00 93.56 191 SER A CA 1
ATOM 1372 C C . SER A 1 191 ? -11.645 6.541 11.931 1.00 93.56 191 SER A C 1
ATOM 1374 O O . SER A 1 191 ? -12.183 5.506 12.310 1.00 93.56 191 SER A O 1
ATOM 1376 N N . ARG A 1 192 ? -11.709 6.988 10.668 1.00 93.25 192 ARG A N 1
ATOM 1377 C CA . ARG A 1 192 ? -12.448 6.299 9.597 1.00 93.25 192 ARG A CA 1
ATOM 1378 C C . ARG A 1 192 ? -11.846 4.944 9.256 1.00 93.25 192 ARG A C 1
ATOM 1380 O O . ARG A 1 192 ? -12.581 3.969 9.161 1.00 93.25 192 ARG A O 1
ATOM 1387 N N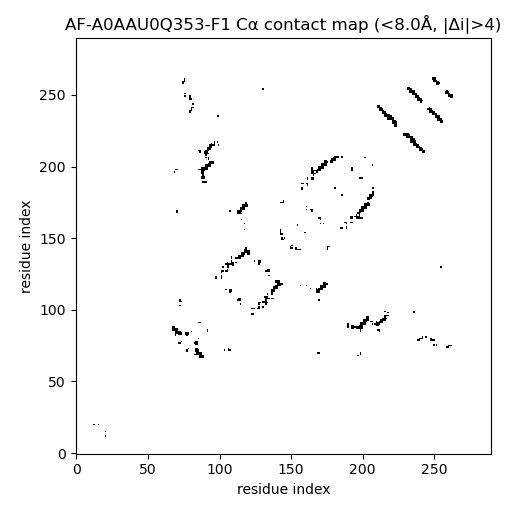 . VAL A 1 193 ? -10.516 4.877 9.156 1.00 94.00 193 VAL A N 1
ATOM 1388 C CA . VAL A 1 193 ? -9.783 3.625 8.919 1.00 94.00 193 VAL A CA 1
ATOM 1389 C C . VAL A 1 193 ? -10.125 2.598 9.999 1.00 94.00 193 VAL A C 1
ATOM 1391 O O . VAL A 1 193 ? -10.473 1.478 9.665 1.00 94.00 193 VAL A O 1
ATOM 1394 N N . ARG A 1 194 ? -10.105 2.971 11.288 1.00 92.19 194 ARG A N 1
ATOM 1395 C CA . ARG A 1 194 ? -10.442 2.052 12.395 1.00 92.19 194 ARG A CA 1
ATOM 1396 C C . ARG A 1 194 ? -11.894 1.582 12.395 1.00 92.19 194 ARG A C 1
ATOM 1398 O O . ARG A 1 194 ? -12.160 0.472 12.838 1.00 92.19 194 ARG A O 1
ATOM 1405 N N . SER A 1 195 ? -12.827 2.436 11.977 1.00 89.75 195 SER A N 1
ATOM 1406 C CA . SER A 1 195 ? -14.242 2.066 11.866 1.00 89.75 195 SER A CA 1
ATOM 1407 C C . SER A 1 195 ? -14.559 1.259 10.608 1.00 89.75 195 SER A C 1
ATOM 1409 O O . SER A 1 195 ? -15.652 0.707 10.510 1.00 89.75 195 SER A O 1
ATOM 1411 N N . SER A 1 196 ? -13.634 1.194 9.648 1.00 89.12 196 SER A N 1
ATOM 1412 C CA . SER A 1 196 ? -13.791 0.430 8.418 1.00 89.12 196 SER A CA 1
ATOM 1413 C C . SER A 1 196 ? -12.956 -0.850 8.441 1.00 89.12 196 SER A C 1
ATOM 1415 O O . SER A 1 196 ? -12.171 -1.108 9.352 1.00 89.12 196 SER A O 1
ATOM 1417 N N . ARG A 1 197 ? -13.127 -1.685 7.413 1.00 88.38 197 ARG A N 1
ATOM 1418 C CA . ARG A 1 197 ? -12.252 -2.840 7.178 1.00 88.38 197 ARG A CA 1
ATOM 1419 C C . ARG A 1 197 ? -11.044 -2.486 6.309 1.00 88.38 197 ARG A C 1
ATOM 1421 O O . ARG A 1 197 ? -10.347 -3.387 5.869 1.00 88.38 197 ARG A O 1
ATOM 1428 N N . CYS A 1 198 ? -10.755 -1.217 6.041 1.00 95.25 198 CYS A N 1
ATOM 1429 C CA . CYS A 1 198 ? -9.665 -0.836 5.143 1.00 95.25 198 CYS A CA 1
ATOM 1430 C C . CYS A 1 198 ? -8.283 -1.061 5.778 1.00 95.25 198 CYS A C 1
ATOM 1432 O O . CYS A 1 198 ? -8.055 -0.722 6.941 1.00 95.25 198 CYS A O 1
ATOM 1434 N N . ALA A 1 199 ? -7.331 -1.573 4.997 1.00 96.88 199 ALA A N 1
ATOM 1435 C CA . ALA A 1 199 ? -5.906 -1.437 5.282 1.00 96.88 199 ALA A CA 1
ATOM 1436 C C . ALA A 1 199 ? -5.382 -0.162 4.603 1.00 96.88 199 ALA A C 1
ATOM 1438 O O . ALA A 1 199 ? -5.515 -0.005 3.391 1.00 96.88 199 ALA A O 1
ATOM 1439 N N . LEU A 1 200 ? -4.803 0.764 5.369 1.00 97.31 200 LEU A N 1
ATOM 1440 C CA . LEU A 1 200 ? -4.211 1.983 4.814 1.00 97.31 200 LEU A CA 1
ATOM 1441 C C . LEU A 1 200 ? -2.714 1.763 4.585 1.00 97.31 200 LEU A C 1
ATOM 1443 O O . LEU A 1 200 ? -1.981 1.475 5.530 1.00 97.31 200 LEU A O 1
ATOM 1447 N N . LEU A 1 201 ? -2.248 1.936 3.353 1.00 97.00 201 LEU A N 1
ATOM 1448 C CA . LEU A 1 201 ? -0.836 1.889 2.987 1.00 97.00 201 LEU A CA 1
ATOM 1449 C C . LEU A 1 201 ? -0.366 3.294 2.602 1.00 97.00 201 LEU A C 1
ATOM 1451 O O . LEU A 1 201 ? -0.875 3.884 1.657 1.00 97.00 201 LEU A O 1
ATOM 1455 N N . VAL A 1 202 ? 0.603 3.843 3.328 1.00 95.75 202 VAL A N 1
ATOM 1456 C CA . VAL A 1 202 ? 1.163 5.173 3.048 1.00 95.75 202 VAL A CA 1
ATOM 1457 C C . VAL A 1 202 ? 2.562 5.052 2.463 1.00 95.75 202 VAL A C 1
ATOM 1459 O O . VAL A 1 202 ? 3.394 4.304 2.979 1.00 95.75 202 VAL A O 1
ATOM 1462 N N . CYS A 1 203 ? 2.822 5.794 1.393 1.00 93.44 203 CYS A N 1
ATOM 1463 C CA . CYS A 1 203 ? 4.065 5.743 0.635 1.00 93.44 203 CYS A CA 1
ATOM 1464 C C . CYS A 1 203 ? 4.611 7.157 0.410 1.00 93.44 203 CYS A C 1
ATOM 1466 O O . CYS A 1 203 ? 3.851 8.103 0.213 1.00 93.44 203 CYS A O 1
ATOM 1468 N N . GLY A 1 204 ? 5.932 7.323 0.486 1.00 86.38 204 GLY A N 1
ATOM 1469 C CA . GLY A 1 204 ? 6.588 8.620 0.260 1.00 86.38 204 GLY A CA 1
ATOM 1470 C C . GLY A 1 204 ? 6.314 9.696 1.324 1.00 86.38 204 GLY A C 1
ATOM 1471 O O . GLY A 1 204 ? 6.879 10.781 1.244 1.00 86.38 204 GLY A O 1
ATOM 1472 N N . VAL A 1 205 ? 5.511 9.400 2.352 1.00 90.00 205 VAL A N 1
ATOM 1473 C CA . VAL A 1 205 ? 5.117 10.347 3.403 1.00 90.00 205 VAL A CA 1
ATOM 1474 C C . VAL A 1 205 ? 5.168 9.714 4.784 1.00 90.00 205 VAL A C 1
ATOM 1476 O O . VAL A 1 205 ? 4.814 8.547 4.970 1.00 90.00 205 VAL A O 1
ATOM 1479 N N . ARG A 1 206 ? 5.589 10.491 5.786 1.00 91.81 206 ARG A N 1
ATOM 1480 C CA . ARG A 1 206 ? 5.491 10.063 7.181 1.00 91.81 206 ARG A CA 1
ATOM 1481 C C . ARG A 1 206 ? 4.056 10.183 7.674 1.00 91.81 206 ARG A C 1
ATOM 1483 O O . ARG A 1 206 ? 3.442 11.242 7.598 1.00 91.81 206 ARG A O 1
ATOM 1490 N N . TRP A 1 207 ? 3.553 9.084 8.224 1.00 94.69 207 TRP A N 1
ATOM 1491 C CA . TRP A 1 207 ? 2.248 9.029 8.869 1.00 94.69 207 TRP A CA 1
ATOM 1492 C C . TRP A 1 207 ? 2.403 8.681 10.353 1.00 94.69 207 TRP A C 1
ATOM 1494 O O . TRP A 1 207 ? 3.147 7.754 10.701 1.00 94.69 207 TRP A O 1
ATOM 1504 N N . PRO A 1 208 ? 1.719 9.394 11.259 1.00 92.81 208 PRO A N 1
ATOM 1505 C CA . PRO A 1 208 ? 1.834 9.144 12.686 1.00 92.81 208 PRO A CA 1
ATOM 1506 C C . PRO A 1 208 ? 1.111 7.852 13.087 1.00 92.81 208 PRO A C 1
ATOM 1508 O O . PRO A 1 208 ? -0.014 7.588 12.668 1.00 92.81 208 PRO A O 1
ATOM 1511 N N . GLY A 1 209 ? 1.738 7.065 13.965 1.00 89.69 209 GLY A N 1
ATOM 1512 C CA . GLY A 1 209 ? 1.104 5.886 14.566 1.00 89.69 209 GLY A CA 1
ATOM 1513 C C . GLY A 1 209 ? 0.923 4.694 13.622 1.00 89.69 209 GLY A C 1
ATOM 1514 O O . GLY A 1 209 ? -0.033 3.940 13.789 1.00 89.69 209 GLY A O 1
ATOM 1515 N N . VAL A 1 210 ? 1.812 4.520 12.638 1.00 93.75 210 VAL A N 1
ATOM 1516 C CA . VAL A 1 210 ? 1.831 3.311 11.798 1.00 93.75 210 VAL A CA 1
ATOM 1517 C C . VAL A 1 210 ? 2.087 2.056 12.634 1.00 93.75 210 VAL A C 1
ATOM 1519 O O . VAL A 1 210 ? 2.922 2.053 13.538 1.00 93.75 210 VAL A O 1
ATOM 1522 N N . SER A 1 211 ? 1.353 0.996 12.316 1.00 91.38 211 SER A N 1
ATOM 1523 C CA . SER A 1 211 ? 1.415 -0.308 12.995 1.00 91.38 211 SER A CA 1
ATOM 1524 C C . SER A 1 211 ? 2.485 -1.235 12.411 1.00 91.38 211 SER A C 1
ATOM 1526 O O . SER A 1 211 ? 3.052 -2.063 13.123 1.00 91.38 211 SER A O 1
ATOM 1528 N N . LEU A 1 212 ? 2.776 -1.055 11.121 1.00 92.94 212 LEU A N 1
ATOM 1529 C CA . LEU A 1 212 ? 3.704 -1.845 10.326 1.00 92.94 212 LEU A CA 1
ATOM 1530 C C . LEU A 1 212 ? 4.530 -0.896 9.448 1.00 92.94 212 LEU A C 1
ATOM 1532 O O . LEU A 1 212 ? 4.004 0.088 8.918 1.00 92.94 212 LEU A O 1
ATOM 1536 N N . ARG A 1 213 ? 5.826 -1.171 9.297 1.00 94.56 213 ARG A N 1
ATOM 1537 C CA . ARG A 1 213 ? 6.721 -0.476 8.366 1.00 94.56 213 ARG A CA 1
ATOM 1538 C C . ARG A 1 213 ? 7.372 -1.479 7.431 1.00 94.56 213 ARG A C 1
ATOM 1540 O O . ARG A 1 213 ? 7.892 -2.495 7.879 1.00 94.56 213 ARG A O 1
ATOM 1547 N N . ILE A 1 214 ? 7.352 -1.180 6.142 1.00 93.88 214 ILE A N 1
ATOM 1548 C CA . ILE A 1 214 ? 7.916 -2.010 5.085 1.00 93.88 214 ILE A CA 1
ATOM 1549 C C . ILE A 1 214 ? 8.942 -1.165 4.336 1.00 93.88 214 ILE A C 1
ATOM 1551 O O . ILE A 1 214 ? 8.584 -0.308 3.535 1.00 93.88 214 ILE A O 1
ATOM 1555 N N . ASP A 1 215 ? 10.225 -1.406 4.565 1.00 93.25 215 ASP A N 1
ATOM 1556 C CA . ASP A 1 215 ? 11.259 -0.900 3.670 1.00 93.25 215 ASP A CA 1
ATOM 1557 C C . ASP A 1 215 ? 11.396 -1.850 2.482 1.00 93.25 215 ASP A C 1
ATOM 1559 O O . ASP A 1 215 ? 11.414 -3.071 2.654 1.00 93.25 215 ASP A O 1
ATOM 1563 N N . ALA A 1 216 ? 11.529 -1.297 1.281 1.00 91.44 216 ALA A N 1
ATOM 1564 C CA . ALA A 1 216 ? 11.672 -2.057 0.049 1.00 91.44 216 ALA A CA 1
ATOM 1565 C C . ALA A 1 216 ? 12.671 -1.365 -0.880 1.00 91.44 216 ALA A C 1
ATOM 1567 O O . ALA A 1 216 ? 12.571 -0.162 -1.125 1.00 91.44 216 ALA A O 1
ATOM 1568 N N . THR A 1 217 ? 13.638 -2.117 -1.405 1.00 91.94 217 THR A N 1
ATOM 1569 C CA . THR A 1 217 ? 14.621 -1.611 -2.370 1.00 91.94 217 THR A 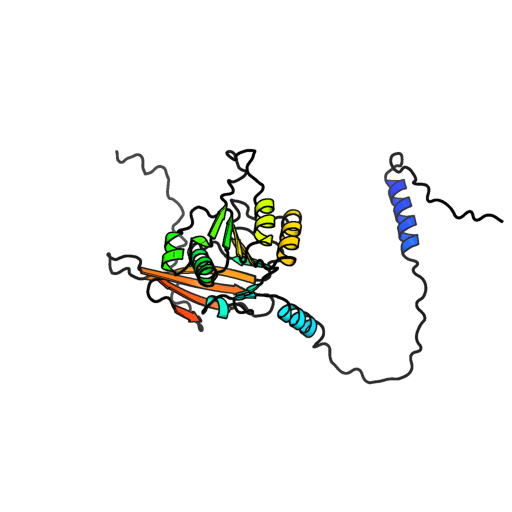CA 1
ATOM 1570 C C . THR A 1 217 ? 14.878 -2.629 -3.472 1.00 91.94 217 THR A C 1
ATOM 1572 O O . THR A 1 217 ? 15.038 -3.820 -3.216 1.00 91.94 217 THR A O 1
ATOM 1575 N N . VAL A 1 218 ? 14.946 -2.173 -4.725 1.00 90.38 218 VAL A N 1
ATOM 1576 C CA . VAL A 1 218 ? 15.324 -3.048 -5.844 1.00 90.38 218 VAL A CA 1
ATOM 1577 C C . VAL A 1 218 ? 16.806 -3.406 -5.710 1.00 90.38 218 VAL A C 1
ATOM 1579 O O . VAL A 1 218 ? 17.666 -2.526 -5.723 1.00 90.38 218 VAL A O 1
ATOM 1582 N N . SER A 1 219 ? 17.103 -4.695 -5.576 1.00 90.94 2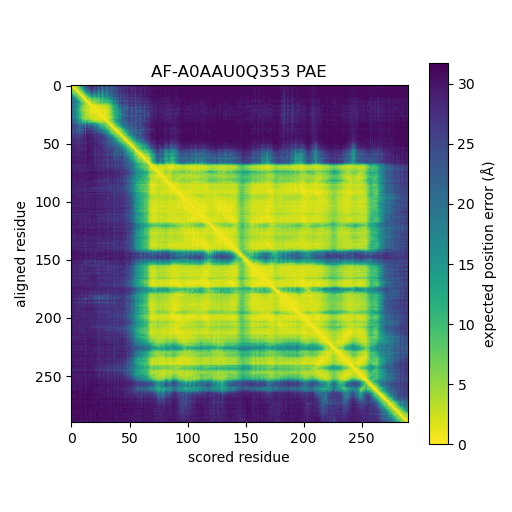19 SER A N 1
ATOM 1583 C CA . SER A 1 219 ? 18.445 -5.220 -5.315 1.00 90.94 219 SER A CA 1
ATOM 1584 C C . SER A 1 219 ? 19.117 -5.836 -6.541 1.00 90.94 219 SER A C 1
ATOM 1586 O O . SER A 1 219 ? 20.344 -5.825 -6.631 1.00 90.94 219 SER A O 1
ATOM 1588 N N . ALA A 1 220 ? 18.351 -6.342 -7.513 1.00 88.06 220 ALA A N 1
ATOM 1589 C CA . ALA A 1 220 ? 18.909 -6.910 -8.742 1.00 88.06 220 ALA A CA 1
ATOM 1590 C C . ALA A 1 220 ? 17.920 -6.900 -9.913 1.00 88.06 220 ALA A C 1
ATOM 1592 O O . ALA A 1 220 ? 16.711 -6.978 -9.718 1.00 88.06 220 ALA A O 1
ATOM 1593 N N . PHE A 1 221 ? 18.443 -6.919 -11.140 1.00 87.69 221 PHE A N 1
ATOM 1594 C CA . PHE A 1 221 ? 17.673 -7.139 -12.368 1.00 87.69 221 PHE A CA 1
ATOM 1595 C C . PHE A 1 221 ? 18.064 -8.472 -13.016 1.00 87.69 221 PHE A C 1
ATOM 1597 O O . PHE A 1 221 ? 19.215 -8.900 -12.943 1.00 87.69 221 PHE A O 1
ATOM 1604 N N . ARG A 1 222 ? 17.107 -9.135 -13.671 1.00 84.25 222 ARG A N 1
ATOM 1605 C CA . ARG A 1 222 ? 17.290 -10.414 -14.376 1.00 84.25 222 ARG A CA 1
ATOM 1606 C C . ARG A 1 222 ? 16.926 -10.285 -15.853 1.00 84.25 222 ARG A C 1
ATOM 1608 O O . ARG A 1 222 ? 16.110 -9.452 -16.234 1.00 84.25 222 ARG A O 1
ATOM 1615 N N . GLY A 1 223 ? 17.506 -11.150 -16.686 1.00 84.12 223 GLY A N 1
ATOM 1616 C CA . GLY A 1 223 ? 17.274 -11.175 -18.141 1.00 84.12 223 GLY A CA 1
ATOM 1617 C C . GLY A 1 223 ? 18.266 -10.342 -18.964 1.00 84.12 223 GLY A C 1
ATOM 1618 O O . GLY A 1 223 ? 18.222 -10.361 -20.196 1.00 84.12 223 GLY A O 1
ATOM 1619 N N . LEU A 1 224 ? 19.200 -9.666 -18.293 1.00 84.69 224 LEU A N 1
ATOM 1620 C CA . LEU A 1 224 ? 20.329 -8.992 -18.923 1.00 84.69 224 LEU A CA 1
ATOM 1621 C C . LEU A 1 224 ? 21.486 -9.985 -19.105 1.00 84.69 224 LEU A C 1
ATOM 1623 O O . LEU A 1 224 ? 21.914 -10.633 -18.152 1.00 84.69 224 LEU A O 1
ATOM 1627 N N . GLY A 1 225 ? 21.968 -10.127 -20.338 1.00 80.44 225 GLY A N 1
ATOM 1628 C CA . GLY A 1 225 ? 23.207 -10.830 -20.665 1.00 80.44 225 GLY A CA 1
ATOM 1629 C C . GLY A 1 225 ? 24.382 -9.856 -20.791 1.00 80.44 225 GLY A C 1
ATOM 1630 O O . GLY A 1 225 ? 24.278 -8.673 -20.475 1.00 80.44 225 GLY A O 1
ATOM 1631 N N . ARG A 1 226 ? 25.522 -10.333 -21.302 1.00 85.12 226 ARG A N 1
ATOM 1632 C CA . ARG A 1 226 ? 26.686 -9.472 -21.575 1.00 85.12 226 ARG A CA 1
ATOM 1633 C C . ARG A 1 226 ? 26.387 -8.534 -22.752 1.00 85.12 226 ARG A C 1
ATOM 1635 O O . ARG A 1 226 ? 26.352 -8.988 -23.892 1.00 85.12 226 ARG A O 1
ATOM 1642 N N . GLY A 1 227 ? 26.137 -7.255 -22.466 1.00 85.62 227 GLY A N 1
ATOM 1643 C CA . GLY A 1 227 ? 25.928 -6.191 -23.463 1.00 85.62 227 GLY A CA 1
ATOM 1644 C C . GLY A 1 227 ? 24.618 -6.262 -24.263 1.00 85.62 227 GLY A C 1
ATOM 1645 O O . GLY A 1 227 ? 24.412 -5.452 -25.157 1.00 85.62 227 GLY A O 1
ATOM 1646 N N . ARG A 1 228 ? 23.731 -7.221 -23.972 1.00 86.06 228 ARG A N 1
ATOM 1647 C CA . ARG A 1 228 ? 22.431 -7.395 -24.642 1.00 86.06 228 ARG A CA 1
ATOM 1648 C C . ARG A 1 228 ? 21.438 -8.098 -23.725 1.00 86.06 228 ARG A C 1
ATOM 1650 O O . ARG A 1 228 ? 21.838 -8.917 -22.900 1.00 86.06 228 ARG A O 1
ATOM 1657 N N . GLY A 1 229 ? 20.146 -7.846 -23.903 1.00 85.25 229 GLY A N 1
ATOM 1658 C CA . GLY A 1 229 ? 19.082 -8.525 -23.160 1.00 85.25 229 GLY A CA 1
ATOM 1659 C C . GLY A 1 229 ? 17.867 -7.634 -22.937 1.00 85.25 229 GLY A C 1
ATOM 1660 O O . GLY A 1 229 ? 17.848 -6.481 -23.358 1.00 85.25 229 GLY A O 1
ATOM 1661 N N . ARG A 1 230 ? 16.851 -8.183 -22.271 1.00 85.06 230 ARG A N 1
ATOM 1662 C CA . ARG A 1 230 ? 15.678 -7.439 -21.797 1.00 85.06 230 ARG A CA 1
ATOM 1663 C C . ARG A 1 230 ? 15.469 -7.765 -20.331 1.00 85.06 230 ARG A C 1
ATOM 1665 O O . ARG A 1 230 ? 15.661 -8.914 -19.933 1.00 85.06 230 ARG A O 1
ATOM 1672 N N . ILE A 1 231 ? 15.058 -6.776 -19.546 1.00 86.50 231 ILE A N 1
ATOM 1673 C CA . ILE A 1 231 ? 14.671 -7.016 -18.158 1.00 86.50 231 ILE A CA 1
ATOM 1674 C C . ILE A 1 231 ? 13.462 -7.955 -18.182 1.00 86.50 231 ILE A C 1
ATOM 1676 O O . ILE A 1 231 ? 12.430 -7.639 -18.762 1.00 86.50 231 ILE A O 1
ATOM 1680 N N . ARG A 1 232 ? 13.635 -9.145 -17.610 1.00 82.25 232 ARG A N 1
ATOM 1681 C CA . ARG A 1 232 ? 12.591 -10.175 -17.472 1.00 82.25 232 ARG A CA 1
ATOM 1682 C C . ARG A 1 232 ? 12.124 -10.345 -16.034 1.00 82.25 232 ARG A C 1
ATOM 1684 O O . ARG A 1 232 ? 11.184 -11.087 -15.773 1.00 82.25 232 ARG A O 1
ATOM 1691 N N . GLY A 1 233 ? 12.815 -9.690 -15.112 1.00 81.56 233 GLY A N 1
ATOM 1692 C CA . GLY A 1 233 ? 12.457 -9.683 -13.714 1.00 81.56 233 GLY A CA 1
ATOM 1693 C C . GLY A 1 233 ? 13.387 -8.812 -12.892 1.00 81.56 233 GLY A C 1
ATOM 1694 O O . GLY A 1 233 ? 14.432 -8.354 -13.363 1.00 81.56 233 GLY A O 1
ATOM 1695 N N . MET A 1 234 ? 13.003 -8.612 -11.646 1.00 86.88 234 MET A N 1
ATOM 1696 C CA . MET A 1 234 ? 13.740 -7.839 -10.663 1.00 86.88 234 MET A CA 1
ATOM 1697 C C . MET A 1 234 ? 13.645 -8.498 -9.293 1.00 86.88 234 MET A C 1
ATOM 1699 O O . MET A 1 234 ? 12.757 -9.304 -9.039 1.00 86.88 234 MET A O 1
ATOM 1703 N N . SER A 1 235 ? 14.609 -8.203 -8.434 1.00 86.94 235 SER A N 1
ATOM 1704 C CA . SER A 1 235 ? 14.632 -8.648 -7.045 1.00 86.94 235 SER A CA 1
ATOM 1705 C C . SER A 1 235 ? 14.465 -7.432 -6.153 1.00 86.94 235 SER A C 1
ATOM 1707 O O . SER A 1 235 ? 15.082 -6.403 -6.419 1.00 86.94 235 SER A O 1
ATOM 1709 N N . VAL A 1 236 ? 13.629 -7.548 -5.131 1.00 88.94 236 VAL A N 1
ATOM 1710 C CA . VAL A 1 236 ? 13.362 -6.512 -4.141 1.00 88.94 236 VAL A CA 1
ATOM 1711 C C . VAL A 1 236 ? 13.760 -7.060 -2.786 1.00 88.94 236 VAL A C 1
ATOM 1713 O O . VAL A 1 236 ? 13.232 -8.080 -2.345 1.00 88.94 236 VAL A O 1
ATOM 1716 N N . ASP A 1 237 ? 14.691 -6.390 -2.127 1.00 91.00 237 ASP A N 1
ATOM 1717 C CA . ASP A 1 237 ? 15.001 -6.661 -0.735 1.00 91.00 237 ASP A CA 1
ATOM 1718 C C . ASP A 1 237 ? 13.990 -5.909 0.119 1.00 91.00 237 ASP A C 1
ATOM 1720 O O . ASP A 1 237 ? 13.796 -4.703 -0.039 1.00 91.00 237 ASP A O 1
ATOM 1724 N N . MET A 1 238 ? 13.337 -6.631 1.020 1.00 90.25 238 MET A N 1
ATOM 1725 C CA . MET A 1 238 ? 12.346 -6.079 1.925 1.00 90.25 238 MET A CA 1
ATOM 1726 C C . MET A 1 238 ? 12.771 -6.263 3.368 1.00 90.25 238 MET A C 1
ATOM 1728 O O . MET A 1 238 ? 13.318 -7.301 3.756 1.00 90.25 238 MET A O 1
ATOM 1732 N N . ARG A 1 239 ? 12.488 -5.245 4.172 1.00 92.56 239 ARG A N 1
ATOM 1733 C CA . ARG A 1 239 ? 12.600 -5.281 5.621 1.00 92.56 239 ARG A CA 1
ATOM 1734 C C . ARG A 1 239 ? 11.261 -4.872 6.207 1.00 92.56 239 ARG A C 1
ATOM 1736 O O . ARG A 1 239 ? 10.769 -3.789 5.926 1.00 92.56 239 ARG A O 1
ATOM 1743 N N . VAL A 1 240 ? 10.695 -5.743 7.025 1.00 92.00 240 VAL A N 1
ATOM 1744 C CA . VAL A 1 240 ? 9.419 -5.508 7.692 1.00 92.00 240 VAL A CA 1
ATOM 1745 C C . VAL A 1 240 ? 9.686 -5.300 9.172 1.00 92.00 240 VAL A C 1
ATOM 1747 O O . VAL A 1 240 ? 10.300 -6.146 9.824 1.00 92.00 240 VAL A O 1
ATOM 1750 N N . GLU A 1 241 ? 9.247 -4.162 9.690 1.00 91.62 241 GLU A N 1
ATOM 1751 C CA . GLU A 1 241 ? 9.275 -3.833 11.108 1.00 91.62 241 GLU A CA 1
ATOM 1752 C C . GLU A 1 241 ? 7.844 -3.735 11.614 1.00 91.62 241 GLU A C 1
ATOM 1754 O O . GLU A 1 241 ? 7.049 -2.922 11.141 1.00 91.62 241 GLU A O 1
ATOM 1759 N N . ASP A 1 242 ? 7.526 -4.564 12.593 1.00 84.75 242 ASP A N 1
ATOM 1760 C CA . ASP A 1 242 ? 6.286 -4.484 13.343 1.00 84.75 242 ASP A CA 1
ATOM 1761 C C . ASP A 1 242 ? 6.610 -4.232 14.824 1.00 84.75 242 ASP A C 1
ATOM 1763 O O . ASP A 1 242 ? 7.771 -4.217 15.242 1.00 84.75 242 ASP A O 1
ATOM 1767 N N . ARG A 1 243 ? 5.580 -3.983 15.633 1.00 78.31 243 ARG A N 1
ATOM 1768 C CA . ARG A 1 243 ? 5.756 -3.704 17.065 1.00 78.31 243 ARG A CA 1
ATOM 1769 C C . ARG A 1 243 ? 6.084 -4.955 17.895 1.00 78.31 243 ARG A C 1
ATOM 1771 O O . ARG A 1 243 ? 6.546 -4.821 19.025 1.00 78.31 243 ARG A O 1
ATOM 1778 N N . HIS A 1 244 ? 5.817 -6.153 17.379 1.00 74.50 244 HIS A N 1
ATOM 1779 C CA . HIS A 1 244 ? 5.714 -7.382 18.175 1.00 74.50 244 HIS A CA 1
ATOM 1780 C C . HIS A 1 244 ? 6.781 -8.435 17.849 1.00 74.50 244 HIS A C 1
ATOM 1782 O O . HIS A 1 244 ? 6.901 -9.435 18.556 1.00 74.50 244 HIS A O 1
ATOM 1788 N N . ARG A 1 245 ? 7.574 -8.218 16.804 1.00 79.44 245 ARG A N 1
ATOM 1789 C CA . ARG A 1 245 ? 8.604 -9.109 16.289 1.00 79.44 245 ARG A CA 1
ATOM 1790 C C . ARG A 1 245 ? 9.846 -8.281 15.949 1.00 79.44 245 ARG A C 1
ATOM 1792 O O . ARG A 1 245 ? 9.739 -7.143 15.492 1.00 79.44 245 ARG A O 1
ATOM 1799 N N . PRO A 1 246 ? 11.058 -8.834 16.132 1.00 84.69 246 PRO A N 1
ATOM 1800 C CA . PRO A 1 246 ? 12.251 -8.201 15.588 1.00 84.69 246 PRO A CA 1
ATOM 1801 C C . PRO A 1 246 ? 12.118 -8.012 14.066 1.00 84.69 246 PRO A C 1
ATOM 1803 O O . PRO A 1 246 ? 11.501 -8.861 13.412 1.00 84.69 246 PRO A O 1
ATOM 1806 N N . PRO A 1 247 ? 12.744 -6.971 13.485 1.00 88.75 247 PRO A N 1
ATOM 1807 C CA . PRO A 1 247 ? 12.705 -6.715 12.051 1.00 88.75 247 PRO A CA 1
ATOM 1808 C C . PRO A 1 247 ? 13.020 -7.959 11.219 1.00 88.75 247 PRO A C 1
ATOM 1810 O O . PRO A 1 247 ? 14.077 -8.576 11.380 1.00 88.75 247 PRO A O 1
ATOM 1813 N N . GLN A 1 248 ? 12.108 -8.321 10.323 1.00 88.75 248 GLN A N 1
ATOM 1814 C CA . GLN A 1 248 ? 12.277 -9.437 9.398 1.00 88.75 248 GLN A CA 1
ATOM 1815 C C . GLN A 1 248 ? 12.811 -8.936 8.066 1.00 88.75 248 GLN A C 1
ATOM 1817 O O . GLN A 1 248 ? 12.550 -7.803 7.668 1.00 88.75 248 GLN A O 1
ATOM 1822 N N . ARG A 1 249 ? 13.578 -9.775 7.368 1.00 90.00 249 ARG A N 1
ATOM 1823 C CA . ARG A 1 249 ? 14.097 -9.460 6.038 1.00 90.00 249 ARG A CA 1
ATOM 1824 C C . ARG A 1 249 ? 13.860 -10.609 5.082 1.00 90.00 249 ARG A C 1
ATOM 1826 O O . ARG A 1 249 ? 14.065 -11.768 5.436 1.00 90.00 249 ARG A O 1
ATOM 1833 N N . GLY A 1 250 ? 13.499 -10.276 3.857 1.00 86.00 250 GLY A N 1
ATOM 1834 C CA . GLY A 1 250 ? 13.330 -11.249 2.791 1.00 86.00 250 GLY A CA 1
ATOM 1835 C C . GLY A 1 250 ? 13.640 -10.629 1.447 1.00 86.00 250 GLY A C 1
ATOM 1836 O O . GLY A 1 250 ? 13.657 -9.410 1.304 1.00 86.00 250 GLY A O 1
ATOM 1837 N N . GLN A 1 251 ? 13.921 -11.485 0.476 1.00 84.31 251 GLN A N 1
ATOM 1838 C CA . GLN A 1 251 ? 14.107 -11.071 -0.897 1.00 84.31 251 GLN A CA 1
ATOM 1839 C C . GLN A 1 251 ? 12.952 -11.618 -1.706 1.00 84.31 251 GLN A C 1
ATOM 1841 O O . GLN A 1 251 ? 12.589 -12.795 -1.607 1.00 84.31 251 GLN A O 1
ATOM 1846 N N . TRP A 1 252 ? 12.400 -10.755 -2.540 1.00 79.31 252 TRP A N 1
ATOM 1847 C CA . TRP A 1 252 ? 11.344 -11.116 -3.450 1.00 79.31 252 TRP A CA 1
ATOM 1848 C C . TRP A 1 252 ? 11.779 -10.988 -4.884 1.00 79.31 252 TRP A C 1
ATOM 1850 O O . TRP A 1 252 ? 12.320 -9.962 -5.273 1.00 79.31 252 TRP A O 1
ATOM 1860 N N . HIS A 1 253 ? 11.530 -12.023 -5.678 1.00 78.38 253 HIS A N 1
ATOM 1861 C CA . HIS A 1 253 ? 11.747 -11.973 -7.108 1.00 78.38 253 HIS A CA 1
ATOM 1862 C C . HIS A 1 253 ? 10.428 -11.797 -7.838 1.00 78.38 253 HIS A C 1
ATOM 1864 O O . HIS A 1 253 ? 9.469 -12.539 -7.631 1.00 78.38 253 HIS A O 1
ATOM 1870 N N . MET A 1 254 ? 10.435 -10.829 -8.738 1.00 75.00 254 MET A N 1
ATOM 1871 C CA . MET A 1 254 ? 9.306 -10.424 -9.546 1.00 75.00 254 MET A CA 1
ATOM 1872 C C . MET A 1 254 ? 9.642 -10.620 -11.021 1.00 75.00 254 MET A C 1
ATOM 1874 O O . MET A 1 254 ? 10.756 -10.306 -11.444 1.00 75.00 254 MET A O 1
ATOM 1878 N N . GLY A 1 255 ? 8.707 -11.173 -11.794 1.00 68.50 255 GLY A N 1
ATOM 1879 C CA . GLY A 1 255 ? 8.891 -11.569 -13.196 1.00 68.50 255 GLY A CA 1
ATOM 1880 C C . GLY A 1 255 ? 8.346 -12.972 -13.485 1.00 68.50 255 GLY A C 1
ATOM 1881 O O . GLY A 1 255 ? 7.732 -13.600 -12.619 1.00 68.50 255 GLY A O 1
ATOM 1882 N N . VAL A 1 256 ? 8.577 -13.484 -14.700 1.00 54.94 256 VAL A N 1
ATOM 1883 C CA . VAL A 1 256 ? 8.131 -14.833 -15.103 1.00 54.94 256 VAL A CA 1
ATOM 1884 C C . VAL A 1 256 ? 8.721 -15.879 -14.147 1.00 54.94 256 VAL A C 1
ATOM 1886 O O . VAL A 1 256 ? 9.942 -15.988 -14.030 1.00 54.94 256 VAL A O 1
ATOM 1889 N N . GLY A 1 257 ? 7.853 -16.627 -13.456 1.00 53.88 257 GLY A N 1
ATOM 1890 C CA . GLY A 1 257 ? 8.246 -17.557 -12.391 1.00 53.88 257 GLY A CA 1
ATOM 1891 C C . GLY A 1 257 ? 8.563 -16.857 -11.066 1.00 53.88 257 GLY A C 1
ATOM 1892 O O . GLY A 1 257 ? 9.609 -17.112 -10.479 1.00 53.88 257 GLY A O 1
ATOM 1893 N N . SER A 1 258 ? 7.694 -15.946 -10.618 1.00 50.47 258 SER A N 1
ATOM 1894 C CA . SER A 1 258 ? 7.854 -15.229 -9.346 1.00 50.47 258 SER A CA 1
ATOM 1895 C C . SER A 1 258 ? 7.891 -16.204 -8.165 1.00 50.47 258 SER A C 1
ATOM 1897 O O . SER A 1 258 ? 6.997 -17.024 -7.982 1.00 50.47 258 SER A O 1
ATOM 1899 N N . PHE A 1 259 ? 8.935 -16.095 -7.352 1.00 47.28 259 PHE A N 1
ATOM 1900 C CA . PHE A 1 259 ? 9.082 -16.788 -6.077 1.00 47.28 259 PHE A CA 1
ATOM 1901 C C . PHE A 1 259 ? 9.808 -15.845 -5.124 1.00 47.28 259 PHE A C 1
ATOM 1903 O O . PHE A 1 259 ? 10.501 -14.918 -5.549 1.00 47.28 259 PHE A O 1
ATOM 1910 N N . ALA A 1 260 ? 9.685 -16.069 -3.828 1.00 45.31 260 ALA A N 1
ATOM 1911 C CA . ALA A 1 260 ? 10.495 -15.338 -2.871 1.00 45.31 260 ALA A CA 1
ATOM 1912 C C . ALA A 1 260 ? 11.219 -16.296 -1.939 1.00 45.31 260 ALA A C 1
ATOM 1914 O O . ALA A 1 260 ? 10.834 -17.453 -1.773 1.00 45.31 260 ALA A O 1
ATOM 1915 N N . GLN A 1 261 ? 12.336 -15.811 -1.412 1.00 49.81 261 GLN A N 1
ATOM 1916 C CA . GLN A 1 261 ? 13.212 -16.583 -0.554 1.00 49.81 261 GLN A CA 1
ATOM 1917 C C . GLN A 1 261 ? 13.525 -15.756 0.693 1.00 49.81 261 GLN A C 1
ATOM 1919 O O . GLN A 1 261 ? 13.903 -14.583 0.582 1.00 49.81 261 GLN A O 1
ATOM 1924 N N .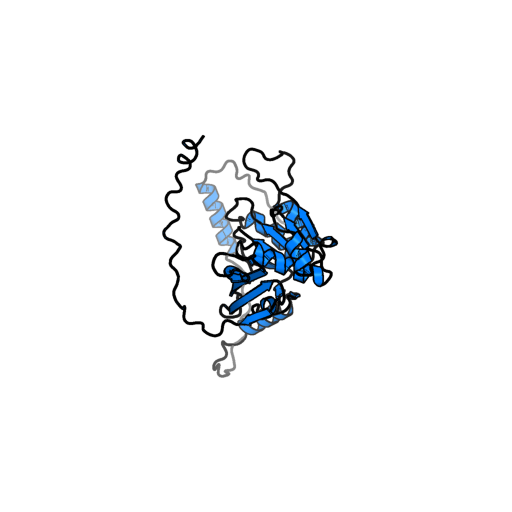 PRO A 1 262 ? 13.391 -16.341 1.895 1.00 47.59 262 PRO A N 1
ATOM 1925 C CA . PRO A 1 262 ? 13.881 -15.688 3.096 1.00 47.59 262 PRO A CA 1
ATOM 1926 C C . PRO A 1 262 ? 15.391 -15.477 2.958 1.00 47.59 262 PRO A C 1
ATOM 1928 O O . PRO A 1 262 ? 16.131 -16.410 2.632 1.00 47.59 262 PRO A O 1
ATOM 1931 N N . ILE A 1 263 ? 15.867 -14.260 3.233 1.00 54.25 263 ILE A N 1
ATOM 1932 C CA . ILE A 1 263 ? 17.306 -13.989 3.277 1.00 54.25 263 ILE A CA 1
ATOM 1933 C C . ILE A 1 263 ? 17.826 -14.584 4.589 1.00 54.25 263 ILE A C 1
ATOM 1935 O O . ILE A 1 263 ? 17.870 -13.916 5.622 1.00 54.25 263 ILE A O 1
ATOM 1939 N N . ARG A 1 264 ? 18.220 -15.862 4.576 1.00 42.09 264 ARG A N 1
ATOM 1940 C CA . ARG A 1 264 ? 18.984 -16.449 5.684 1.00 42.09 264 ARG A CA 1
ATOM 1941 C C . ARG A 1 264 ? 20.409 -15.915 5.600 1.00 42.09 264 ARG A C 1
ATOM 1943 O O . ARG A 1 264 ? 21.126 -16.270 4.675 1.00 42.09 264 ARG A O 1
ATOM 1950 N N . HIS A 1 265 ? 20.779 -15.040 6.539 1.00 39.66 265 HIS A N 1
ATOM 1951 C CA . HIS A 1 265 ? 22.135 -14.517 6.762 1.00 39.66 265 HIS A CA 1
ATOM 1952 C C . HIS A 1 265 ? 23.030 -14.470 5.513 1.00 39.66 265 HIS A C 1
ATOM 1954 O O . HIS A 1 265 ? 24.026 -15.183 5.405 1.00 39.66 265 HIS A O 1
ATOM 1960 N N . HIS A 1 266 ? 22.706 -13.584 4.578 1.00 39.53 266 HIS A N 1
ATOM 1961 C CA . HIS A 1 266 ? 23.643 -13.230 3.524 1.00 39.53 266 HIS A CA 1
ATOM 1962 C C . HIS A 1 266 ? 24.699 -12.279 4.116 1.00 39.53 266 HIS A C 1
ATOM 1964 O O . HIS A 1 266 ? 24.405 -11.115 4.401 1.00 39.53 266 HIS A O 1
ATOM 1970 N N . ARG A 1 267 ? 25.937 -12.764 4.325 1.00 32.41 267 ARG A N 1
ATOM 1971 C CA . ARG A 1 267 ? 27.107 -11.880 4.495 1.00 32.41 267 ARG A CA 1
ATOM 1972 C C . ARG A 1 267 ? 27.129 -10.945 3.289 1.00 32.41 267 ARG A C 1
ATOM 1974 O O . ARG A 1 267 ? 27.111 -11.472 2.184 1.00 32.41 267 ARG A O 1
ATOM 1981 N N . PRO A 1 268 ? 27.169 -9.615 3.453 1.00 33.31 268 PRO A N 1
ATOM 1982 C CA . PRO A 1 268 ? 27.166 -8.704 2.318 1.00 33.31 268 PRO A CA 1
ATOM 1983 C C . PRO A 1 268 ? 28.389 -8.997 1.440 1.00 33.31 268 PRO A C 1
ATOM 1985 O O . PRO A 1 268 ? 29.504 -8.587 1.754 1.00 33.31 268 PRO A O 1
ATOM 1988 N N . THR A 1 269 ? 28.210 -9.740 0.349 1.00 39.56 269 THR A N 1
ATOM 1989 C CA . THR A 1 269 ? 29.176 -9.767 -0.740 1.00 39.56 269 THR A CA 1
ATOM 1990 C C . THR A 1 269 ? 29.134 -8.393 -1.373 1.00 39.56 269 THR A C 1
ATOM 1992 O O . THR A 1 269 ? 28.152 -8.043 -2.017 1.00 39.56 269 THR A O 1
ATOM 1995 N N . GLN A 1 270 ? 30.177 -7.617 -1.077 1.00 33.91 270 GLN A N 1
ATOM 1996 C CA . GLN A 1 270 ? 30.570 -6.372 -1.725 1.00 33.91 270 GLN A CA 1
ATOM 1997 C C . GLN A 1 270 ? 29.410 -5.479 -2.171 1.00 33.91 270 GLN A C 1
ATOM 1999 O O . GLN A 1 270 ? 28.867 -5.589 -3.267 1.00 33.91 270 GLN A O 1
ATOM 2004 N N . THR A 1 271 ? 29.133 -4.476 -1.344 1.00 32.97 271 THR A N 1
ATOM 2005 C CA . THR A 1 271 ? 28.631 -3.194 -1.826 1.00 32.97 271 THR A CA 1
ATOM 2006 C C . THR A 1 271 ? 29.480 -2.733 -3.011 1.00 32.97 271 THR A C 1
ATOM 2008 O O . THR A 1 271 ? 30.578 -2.210 -2.826 1.00 32.97 271 THR A O 1
ATOM 2011 N N . HIS A 1 272 ? 28.976 -2.876 -4.237 1.00 31.48 272 HIS A N 1
ATOM 2012 C CA . HIS A 1 272 ? 29.412 -1.996 -5.310 1.00 31.48 272 HIS A CA 1
ATOM 2013 C C . HIS A 1 272 ? 28.940 -0.593 -4.928 1.00 31.48 272 HIS A C 1
ATOM 2015 O O . HIS A 1 272 ? 27.761 -0.247 -5.017 1.00 31.48 272 HIS A O 1
ATOM 2021 N N . HIS A 1 273 ? 29.879 0.185 -4.398 1.00 32.16 273 HIS A N 1
ATOM 2022 C CA . HIS A 1 273 ? 29.725 1.586 -4.049 1.00 32.16 273 HIS A CA 1
ATOM 2023 C C . HIS A 1 273 ? 29.438 2.406 -5.314 1.00 32.16 273 HIS A C 1
ATOM 2025 O O . HIS A 1 273 ? 30.330 3.047 -5.852 1.00 32.16 273 HIS A O 1
ATOM 2031 N N . TRP A 1 274 ? 28.197 2.407 -5.800 1.00 39.22 274 TRP A N 1
ATOM 2032 C CA . TRP A 1 274 ? 27.785 3.319 -6.873 1.00 39.22 274 TRP A CA 1
ATOM 2033 C C . TRP A 1 274 ? 27.271 4.667 -6.324 1.00 39.22 274 TRP A C 1
ATOM 2035 O O . TRP A 1 274 ? 27.144 5.648 -7.050 1.00 39.22 274 TRP A O 1
ATOM 2045 N N . ARG A 1 275 ? 27.085 4.779 -4.999 1.00 32.03 275 ARG A N 1
ATOM 2046 C CA . ARG A 1 275 ? 26.563 5.971 -4.302 1.00 32.03 275 ARG A CA 1
ATOM 2047 C C . ARG A 1 275 ? 27.598 7.085 -4.033 1.00 32.03 275 ARG A C 1
ATOM 2049 O O . ARG A 1 275 ? 27.517 7.769 -3.016 1.00 32.03 275 ARG A O 1
ATOM 2056 N N . LYS A 1 276 ? 28.566 7.280 -4.938 1.00 30.48 276 LYS A N 1
ATOM 2057 C CA . LYS A 1 276 ? 29.468 8.454 -4.944 1.00 30.48 276 LYS A CA 1
ATOM 2058 C C . LYS A 1 276 ? 29.608 9.168 -6.299 1.00 30.48 276 LYS A C 1
ATOM 2060 O O . LYS A 1 276 ? 30.385 10.111 -6.376 1.00 30.48 276 LYS A O 1
ATOM 2065 N N . SER A 1 277 ? 28.816 8.821 -7.318 1.00 33.72 277 SER A N 1
ATOM 2066 C CA . SER A 1 277 ? 28.900 9.479 -8.638 1.00 33.72 277 SER A CA 1
ATOM 2067 C C . SER A 1 277 ? 27.569 10.023 -9.160 1.00 33.72 277 SER A C 1
ATOM 2069 O O . SER A 1 277 ? 27.326 10.013 -10.358 1.00 33.72 277 SER A O 1
ATOM 2071 N N . VAL A 1 278 ? 26.723 10.558 -8.273 1.00 34.16 278 VAL A N 1
ATOM 2072 C CA . VAL A 1 278 ? 25.676 11.519 -8.673 1.00 34.16 278 VAL A CA 1
ATOM 2073 C C . VAL A 1 278 ? 25.929 12.840 -7.947 1.00 34.16 278 VAL A C 1
ATOM 2075 O O . VAL A 1 278 ? 25.187 13.274 -7.073 1.00 34.16 278 VAL A O 1
ATOM 2078 N N . LYS A 1 279 ? 27.071 13.446 -8.265 1.00 35.59 279 LYS A N 1
ATOM 2079 C CA . LYS A 1 279 ? 27.273 14.894 -8.215 1.00 35.59 279 LYS A CA 1
ATOM 2080 C C . LYS A 1 279 ? 27.900 15.265 -9.555 1.00 35.59 279 LYS A C 1
ATOM 2082 O O . LYS A 1 279 ? 28.868 14.622 -9.945 1.00 35.59 279 LYS A O 1
ATOM 2087 N N . ALA A 1 280 ? 27.324 16.277 -10.199 1.00 34.03 280 ALA A N 1
ATOM 2088 C CA . ALA A 1 280 ? 27.629 16.787 -11.538 1.00 34.03 280 ALA A CA 1
ATOM 2089 C C . ALA A 1 280 ? 27.064 15.961 -12.711 1.00 34.03 280 ALA A C 1
ATOM 2091 O O . ALA A 1 280 ? 27.792 15.334 -13.472 1.00 34.03 280 ALA A O 1
ATOM 2092 N N . LEU A 1 281 ? 25.744 16.022 -12.894 1.00 34.50 281 LEU A N 1
ATOM 2093 C CA . LEU A 1 281 ? 25.203 16.204 -14.241 1.00 34.50 281 LEU A CA 1
ATOM 2094 C C . LEU A 1 281 ? 24.914 17.700 -14.360 1.00 34.50 281 LEU A C 1
ATOM 2096 O O . LEU A 1 281 ? 23.882 18.178 -13.897 1.00 34.50 281 LEU A O 1
ATOM 2100 N N . ASP A 1 282 ? 25.897 18.435 -14.881 1.00 35.28 282 ASP A N 1
ATOM 2101 C CA . ASP A 1 282 ? 25.686 19.788 -15.382 1.00 35.28 282 ASP A CA 1
ATOM 2102 C C . ASP A 1 282 ? 24.666 19.702 -16.521 1.00 35.28 282 ASP A C 1
ATOM 2104 O O . ASP A 1 282 ? 24.947 19.164 -17.593 1.00 35.28 282 ASP A O 1
ATOM 2108 N N . LEU A 1 283 ? 23.474 20.249 -16.287 1.00 37.81 283 LEU A N 1
ATOM 2109 C CA . LEU A 1 283 ? 22.404 20.394 -17.280 1.00 37.81 283 LEU A CA 1
ATOM 2110 C C . LEU A 1 283 ? 22.771 21.355 -18.432 1.00 37.81 283 LEU A C 1
ATOM 2112 O O . LEU A 1 283 ? 21.993 21.500 -19.365 1.00 37.81 283 LEU A O 1
ATOM 2116 N N . ASN A 1 284 ? 23.972 21.942 -18.424 1.00 38.88 284 ASN A N 1
ATOM 2117 C CA . ASN A 1 284 ? 24.453 22.862 -19.459 1.00 38.88 284 ASN A CA 1
ATOM 2118 C C . ASN A 1 284 ? 25.301 22.194 -20.561 1.00 38.88 284 ASN A C 1
ATOM 2120 O O . ASN A 1 284 ? 25.753 22.876 -21.475 1.00 38.88 284 ASN A O 1
ATOM 2124 N N . ALA A 1 285 ? 25.532 20.877 -20.517 1.00 38.19 285 ALA A N 1
ATOM 2125 C CA . ALA A 1 285 ? 26.365 20.188 -21.514 1.00 38.19 285 ALA A CA 1
ATOM 2126 C C . ALA A 1 285 ? 25.599 19.663 -22.751 1.00 38.19 285 ALA A C 1
ATOM 2128 O O . ALA A 1 285 ? 26.204 19.031 -23.615 1.00 38.19 285 ALA A O 1
ATOM 2129 N N . VAL A 1 286 ? 24.287 19.907 -22.858 1.00 38.28 286 VAL A N 1
ATOM 2130 C CA . VAL A 1 286 ? 23.448 19.397 -23.966 1.00 38.28 286 VAL A CA 1
ATOM 2131 C C . VAL A 1 286 ? 23.259 20.421 -25.102 1.00 38.28 286 VAL A C 1
ATOM 2133 O O . VAL A 1 286 ? 22.739 20.071 -26.154 1.00 38.28 286 VAL A O 1
ATOM 2136 N N . GLU A 1 287 ? 23.762 21.652 -24.975 1.00 34.16 287 GLU A N 1
ATOM 2137 C CA . GLU A 1 287 ? 23.546 22.709 -25.985 1.00 34.16 287 GLU A CA 1
ATOM 2138 C C . GLU A 1 287 ? 24.702 22.912 -26.989 1.00 34.16 287 GLU A C 1
ATOM 2140 O O . GLU A 1 287 ? 24.665 23.836 -27.793 1.00 34.16 287 GLU A O 1
ATOM 2145 N N . ALA A 1 288 ? 25.725 22.047 -26.998 1.00 37.97 288 ALA A N 1
ATOM 2146 C CA . ALA A 1 288 ? 26.888 22.179 -27.895 1.00 37.97 288 ALA A CA 1
ATOM 2147 C C . ALA A 1 288 ? 27.043 21.034 -28.918 1.00 37.97 288 ALA A C 1
ATOM 2149 O O . ALA A 1 288 ? 28.146 20.769 -29.395 1.00 37.97 288 ALA A O 1
ATOM 2150 N N . ALA A 1 289 ? 25.953 20.340 -29.252 1.00 40.09 289 ALA A N 1
ATOM 2151 C CA . ALA A 1 289 ? 25.950 19.297 -30.281 1.00 40.09 289 ALA A CA 1
ATOM 2152 C C . ALA A 1 289 ? 24.690 19.342 -31.167 1.00 40.09 289 ALA A C 1
ATOM 2154 O O . ALA A 1 289 ? 24.053 18.311 -31.395 1.00 40.09 289 ALA A O 1
ATOM 2155 N N . VAL A 1 290 ? 24.358 20.538 -31.665 1.00 40.12 290 VAL A N 1
ATOM 2156 C CA . VAL A 1 290 ? 23.480 20.765 -32.827 1.00 40.12 290 VAL A CA 1
ATOM 2157 C C . VAL A 1 290 ? 24.173 21.731 -33.776 1.00 40.12 290 VAL A C 1
ATOM 2159 O O . VAL A 1 290 ? 24.705 22.746 -33.274 1.00 40.12 290 VAL A O 1
#

Secondary structure (DSSP, 8-state):
------------GGGS-HHHHHHHHHHHHHHHS--------------------SSHHHHHHHHHHHH--EEE--HHHHHHSTTSEEETTSEEEE-S-HHHHHHHHHHHHHTT--EEEES-TTS-HHHHHHTT--GGGEEEE----SSSS--TTPPPHHHHHHHHHHH-SEEEEE-SS-SB--HHHHHHHHHHHHHSSPEEEEESSB-TT-SEEEEEEEEEEEEE-SS-EEEEEEEEEEEEEESSSPPEEEEEEEETT-EEEE------------TT--S---TTTTSS--